Protein AF-A0A183DA22-F1 (afdb_monomer_lite)

Organism: NCBI:txid637853

Structure (mmCIF, N/CA/C/O backbone):
data_AF-A0A183DA22-F1
#
_entry.id   AF-A0A183DA22-F1
#
loop_
_atom_site.group_PDB
_atom_site.id
_atom_site.type_symbol
_atom_site.label_atom_id
_atom_site.label_alt_id
_atom_site.label_comp_id
_atom_site.label_asym_id
_atom_site.label_entity_id
_atom_site.label_seq_id
_atom_site.pdbx_PDB_ins_code
_atom_site.Cartn_x
_atom_site.Cartn_y
_atom_site.Cartn_z
_atom_site.occupancy
_atom_site.B_iso_or_equiv
_atom_site.auth_seq_id
_atom_site.auth_comp_id
_atom_site.auth_asym_id
_atom_site.auth_atom_id
_atom_site.pdbx_PDB_model_num
ATOM 1 N N . LEU A 1 1 ? -28.471 -18.694 29.459 1.00 81.25 1 LEU A N 1
ATOM 2 C CA . LEU A 1 1 ? -27.933 -18.776 28.079 1.00 81.25 1 LEU A CA 1
ATOM 3 C C . LEU A 1 1 ? -27.582 -17.398 27.501 1.00 81.25 1 LEU A C 1
ATOM 5 O O . LEU A 1 1 ? -26.410 -17.166 27.248 1.00 81.25 1 LEU A O 1
ATOM 9 N N . ARG A 1 2 ? -28.539 -16.458 27.383 1.00 87.38 2 ARG A N 1
ATOM 10 C CA . ARG A 1 2 ? -28.320 -15.097 26.831 1.00 87.38 2 ARG A CA 1
ATOM 11 C C . ARG A 1 2 ? -27.140 -14.334 27.463 1.00 87.38 2 ARG A C 1
ATOM 13 O O . ARG A 1 2 ? -26.318 -13.795 26.738 1.00 87.38 2 ARG A O 1
ATOM 20 N N . ARG A 1 3 ? -27.017 -14.348 28.797 1.00 89.62 3 ARG A N 1
ATOM 21 C CA . ARG A 1 3 ? -25.898 -13.709 29.518 1.00 89.62 3 ARG A CA 1
ATOM 22 C C . ARG A 1 3 ? -24.531 -14.314 29.168 1.00 89.62 3 ARG A C 1
ATOM 24 O O . ARG A 1 3 ? -23.605 -13.567 28.901 1.00 89.62 3 ARG A O 1
ATOM 31 N N . LYS A 1 4 ? -24.432 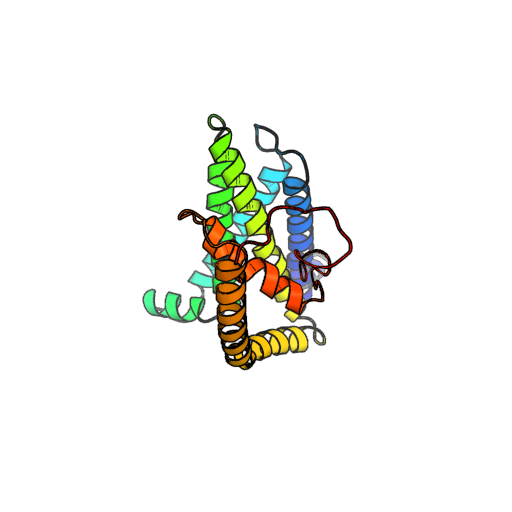-15.647 29.082 1.00 89.94 4 LYS A N 1
ATOM 32 C CA . LYS A 1 4 ? -23.185 -16.336 28.704 1.00 89.94 4 LYS A CA 1
ATOM 33 C C . LYS A 1 4 ? -22.763 -16.020 27.264 1.00 89.94 4 LYS A C 1
ATOM 35 O O . LYS A 1 4 ? -21.581 -15.866 27.002 1.00 89.94 4 LYS A O 1
ATOM 40 N N . LEU A 1 5 ? -23.725 -15.894 26.343 1.00 89.38 5 LEU A N 1
ATOM 41 C CA . LEU A 1 5 ? -23.449 -15.465 24.966 1.00 89.38 5 LEU A CA 1
ATOM 42 C C . LEU A 1 5 ? -22.968 -14.009 24.915 1.00 89.38 5 LEU A C 1
ATOM 44 O O . LEU A 1 5 ? -22.003 -13.717 24.221 1.00 89.38 5 LEU A O 1
ATOM 48 N N . TYR A 1 6 ? -23.595 -13.110 25.677 1.00 91.19 6 TYR A N 1
ATOM 49 C CA . TYR A 1 6 ? -23.147 -11.718 25.776 1.00 91.19 6 TYR A CA 1
ATOM 50 C C . TYR A 1 6 ? -21.720 -11.615 26.336 1.00 91.19 6 TYR A C 1
ATOM 52 O O . TYR A 1 6 ? -20.864 -10.991 25.718 1.00 91.19 6 TYR A O 1
ATOM 60 N N . GLU A 1 7 ? -21.441 -12.293 27.453 1.00 90.25 7 GLU A N 1
ATOM 61 C CA . GLU A 1 7 ? -20.101 -12.351 28.056 1.00 90.25 7 GLU A CA 1
ATOM 62 C C . GLU A 1 7 ? -19.060 -12.926 27.077 1.00 90.25 7 GLU A C 1
ATOM 64 O O . GLU A 1 7 ? -17.931 -12.442 27.027 1.00 90.25 7 GLU A O 1
ATOM 69 N N . PHE A 1 8 ? -19.445 -13.896 26.240 1.00 91.38 8 PHE A N 1
ATOM 70 C CA . PHE A 1 8 ? -18.574 -14.452 25.203 1.00 91.38 8 PHE A CA 1
ATOM 71 C C . PHE A 1 8 ? -18.258 -13.453 24.079 1.00 91.38 8 PHE A C 1
ATOM 73 O O . PHE A 1 8 ? -17.096 -13.328 23.703 1.00 91.38 8 PHE A O 1
ATOM 80 N N . TYR A 1 9 ? -19.244 -12.722 23.544 1.00 89.50 9 TYR A N 1
ATOM 81 C CA . TYR A 1 9 ? -19.020 -11.766 22.443 1.00 89.50 9 TYR A CA 1
ATOM 82 C C . TYR A 1 9 ? -18.342 -10.461 22.873 1.00 89.50 9 TYR A C 1
ATOM 84 O O . TYR A 1 9 ? -17.751 -9.787 22.036 1.00 89.50 9 TYR A O 1
ATOM 92 N N . VAL A 1 10 ? -18.405 -10.104 24.157 1.00 92.12 10 VAL A N 1
ATOM 93 C CA . VAL A 1 10 ? -17.710 -8.927 24.711 1.00 92.12 10 VAL A CA 1
ATOM 94 C C . VAL A 1 10 ? -16.243 -9.235 25.045 1.00 92.12 10 VAL A C 1
ATOM 96 O O . VAL A 1 10 ? -15.445 -8.317 25.234 1.00 92.12 10 VAL A O 1
ATOM 99 N N . ALA A 1 11 ? -15.850 -10.512 25.093 1.00 94.31 11 ALA A N 1
ATOM 100 C CA . ALA A 1 11 ? -14.488 -10.893 25.440 1.00 94.31 11 ALA A CA 1
ATOM 101 C C . ALA A 1 11 ? -13.445 -10.336 24.433 1.00 94.31 11 ALA A C 1
ATOM 103 O O . ALA A 1 11 ? -13.656 -10.378 23.216 1.00 94.31 11 ALA A O 1
ATOM 104 N N . PRO A 1 12 ? -12.267 -9.873 24.896 1.00 92.56 12 PRO A N 1
ATOM 105 C CA . PRO A 1 12 ? -11.229 -9.317 24.017 1.00 92.56 12 PRO A CA 1
ATOM 106 C C . PRO A 1 12 ? -10.720 -10.295 22.947 1.00 92.56 12 PRO A C 1
ATOM 108 O O . PRO A 1 12 ? -10.374 -9.899 21.839 1.00 92.56 12 PRO A O 1
ATOM 111 N N . ILE A 1 13 ? -10.690 -11.592 23.263 1.00 93.19 13 ILE A N 1
ATOM 112 C CA . ILE A 1 13 ? -10.190 -12.629 22.350 1.00 93.19 13 ILE A CA 1
ATOM 113 C C . ILE A 1 13 ? -11.176 -12.863 21.202 1.00 93.19 13 ILE A C 1
ATOM 115 O O . ILE A 1 13 ? -10.777 -12.934 20.043 1.00 93.19 13 ILE A O 1
ATOM 119 N N . THR A 1 14 ? -12.469 -12.982 21.503 1.00 93.56 14 THR A N 1
ATOM 120 C CA . THR A 1 14 ? -13.501 -13.242 20.490 1.00 93.56 14 THR A CA 1
ATOM 121 C C . THR A 1 14 ? -13.694 -12.036 19.582 1.00 93.56 14 THR A C 1
ATOM 123 O O . THR A 1 14 ? -13.778 -12.198 18.366 1.00 93.56 14 THR A O 1
ATOM 126 N N . THR A 1 15 ? -13.679 -10.829 20.152 1.00 93.31 15 THR A N 1
ATOM 127 C CA . THR A 1 15 ? -13.699 -9.585 19.376 1.00 93.31 15 THR A CA 1
ATOM 128 C C . THR A 1 15 ? -12.479 -9.494 18.465 1.00 93.31 15 THR A C 1
ATOM 130 O O . THR A 1 15 ? -12.656 -9.262 17.272 1.00 93.31 15 THR A O 1
ATOM 133 N N . PHE A 1 16 ? -11.266 -9.762 18.965 1.00 94.75 16 PHE A N 1
ATOM 134 C CA . PHE A 1 16 ? -10.053 -9.792 18.141 1.00 94.75 16 PHE A CA 1
ATOM 135 C C . PHE A 1 16 ? -10.200 -10.725 16.931 1.00 94.75 16 PHE A C 1
ATOM 137 O O . PHE A 1 16 ? -10.044 -10.279 15.796 1.00 94.75 16 PHE A O 1
ATOM 144 N N . TRP A 1 17 ? -10.579 -11.988 17.150 1.00 94.50 17 TRP A N 1
ATOM 145 C CA . TRP A 1 17 ? -10.756 -12.946 16.056 1.00 94.50 17 TRP A CA 1
ATOM 146 C C . TRP A 1 17 ? -11.857 -12.537 15.076 1.00 94.50 17 TRP A C 1
ATOM 148 O O . TRP A 1 17 ? -11.681 -12.710 13.873 1.00 94.50 17 TRP A O 1
ATOM 158 N N . ALA A 1 18 ? -12.960 -11.954 15.552 1.00 94.38 18 ALA A N 1
ATOM 159 C CA . ALA A 1 18 ? -14.005 -11.433 14.676 1.00 94.38 18 ALA A CA 1
ATOM 160 C C . ALA A 1 18 ? -13.476 -10.309 13.766 1.00 94.38 18 ALA A C 1
ATOM 162 O O . ALA A 1 18 ? -13.706 -10.344 12.556 1.00 94.38 18 ALA A O 1
ATOM 163 N N . TRP A 1 19 ? -12.713 -9.358 14.319 1.00 94.69 19 TRP A N 1
ATOM 164 C CA . TRP A 1 19 ? -12.067 -8.293 13.546 1.00 94.69 19 TRP A CA 1
ATOM 165 C C . TRP A 1 19 ? -11.060 -8.847 12.534 1.00 94.69 19 TRP A C 1
ATOM 167 O O . TRP A 1 19 ? -11.068 -8.423 11.380 1.00 94.69 19 TRP A O 1
ATOM 177 N N . THR A 1 20 ? -10.229 -9.814 12.931 1.00 95.69 20 THR A N 1
ATOM 178 C CA . THR A 1 20 ? -9.231 -10.433 12.047 1.00 95.69 20 THR A CA 1
ATOM 179 C C . THR A 1 20 ? -9.876 -11.230 10.917 1.00 95.69 20 THR A C 1
ATOM 181 O O . THR A 1 20 ? -9.487 -11.066 9.766 1.00 95.69 20 THR A O 1
ATOM 184 N N . ILE A 1 21 ? -10.883 -12.060 11.205 1.00 96.44 21 ILE A N 1
ATOM 185 C CA . ILE A 1 21 ? -11.589 -12.839 10.176 1.00 96.44 21 ILE A CA 1
ATOM 186 C C . ILE A 1 21 ? -12.276 -11.899 9.184 1.00 96.44 21 ILE A C 1
ATOM 188 O O . ILE A 1 21 ? -12.139 -12.080 7.975 1.00 96.44 21 ILE A O 1
ATOM 192 N N . LEU A 1 22 ? -12.962 -10.863 9.677 1.00 96.50 22 LEU A N 1
ATOM 193 C CA . LEU A 1 22 ? -13.613 -9.878 8.817 1.00 96.50 22 LEU A CA 1
ATOM 194 C C . LEU A 1 22 ? -12.595 -9.118 7.952 1.00 96.50 22 LEU A C 1
ATOM 196 O O . LEU A 1 22 ? -12.852 -8.872 6.776 1.00 96.50 22 LEU A O 1
ATOM 200 N N . PHE A 1 23 ? -11.422 -8.803 8.504 1.00 97.38 23 PHE A N 1
ATOM 201 C CA . PHE A 1 23 ? -10.323 -8.190 7.762 1.00 97.38 23 PHE A CA 1
ATOM 202 C C . PHE A 1 23 ? -9.761 -9.116 6.670 1.00 97.38 23 PHE A C 1
ATOM 204 O O . PHE A 1 23 ? -9.541 -8.674 5.545 1.00 97.38 23 PHE A O 1
ATOM 211 N N . CYS A 1 24 ? -9.593 -10.412 6.948 1.00 97.44 24 CYS A N 1
ATOM 212 C CA . CYS A 1 24 ? -9.181 -11.395 5.942 1.00 97.44 24 CYS A CA 1
ATOM 213 C C . CYS A 1 24 ? -10.215 -11.538 4.813 1.00 97.44 24 CYS A C 1
ATOM 215 O O . CYS A 1 24 ? -9.835 -11.615 3.645 1.00 97.44 24 CYS A O 1
ATOM 217 N N . ILE A 1 25 ? -11.514 -11.527 5.138 1.00 97.50 25 ILE A N 1
ATOM 218 C CA . ILE A 1 25 ? -12.595 -11.522 4.137 1.00 97.50 25 ILE A CA 1
ATOM 219 C C . ILE A 1 25 ? -12.510 -10.257 3.279 1.00 97.50 25 ILE A C 1
ATOM 221 O O . ILE A 1 25 ? -12.549 -10.350 2.054 1.00 97.50 25 ILE A O 1
ATOM 225 N N . PHE A 1 26 ? -12.332 -9.089 3.901 1.00 97.69 26 PHE A N 1
ATOM 226 C CA . PHE A 1 26 ? -12.119 -7.828 3.191 1.00 97.69 26 PHE A CA 1
ATOM 227 C C . PHE A 1 26 ? -10.929 -7.905 2.224 1.00 97.69 26 PHE A C 1
ATOM 229 O O . PHE A 1 26 ? -11.090 -7.552 1.058 1.00 97.69 26 PHE A O 1
ATOM 236 N N . LEU A 1 27 ? -9.769 -8.408 2.663 1.00 97.62 27 LEU A N 1
ATOM 237 C CA . LEU A 1 27 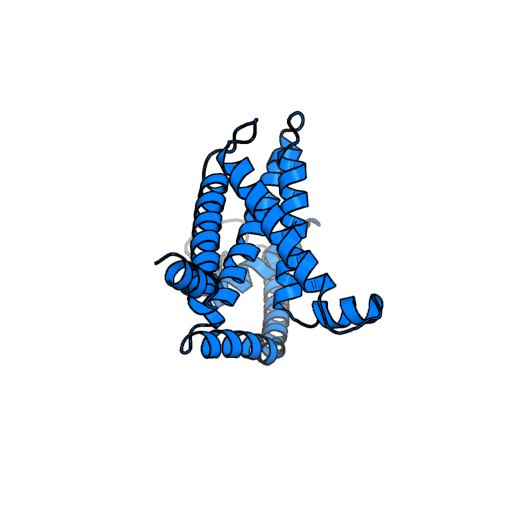? -8.591 -8.568 1.804 1.00 97.62 27 LEU A CA 1
ATOM 238 C C . LEU A 1 27 ? -8.869 -9.501 0.621 1.00 97.62 27 LEU A C 1
ATOM 240 O O . LEU A 1 27 ? -8.493 -9.182 -0.505 1.00 97.62 27 LEU A O 1
ATOM 244 N N . GLY A 1 28 ? -9.554 -10.623 0.859 1.00 97.44 28 GLY A N 1
ATOM 245 C CA . GLY A 1 28 ? -9.949 -11.560 -0.192 1.00 97.44 28 GLY A CA 1
ATOM 246 C C . GLY A 1 28 ? -10.891 -10.925 -1.218 1.00 97.44 28 GLY A C 1
ATOM 247 O O . GLY A 1 28 ? -10.648 -11.015 -2.422 1.00 97.44 28 GLY A O 1
ATOM 248 N N . CYS A 1 29 ? -11.928 -10.219 -0.757 1.00 96.81 29 CYS A N 1
ATOM 249 C CA . CYS A 1 29 ? -12.837 -9.473 -1.626 1.00 96.81 29 CYS A CA 1
ATOM 250 C C . CYS A 1 29 ? -12.100 -8.376 -2.403 1.00 96.81 29 CYS A C 1
ATOM 252 O O . CYS A 1 29 ? -12.305 -8.236 -3.607 1.00 96.81 29 CYS A O 1
ATOM 254 N N . PHE A 1 30 ? -11.214 -7.626 -1.746 1.00 96.81 30 PHE A N 1
ATOM 255 C CA . PHE A 1 30 ? -10.467 -6.551 -2.389 1.00 96.81 30 PHE A CA 1
ATOM 256 C C . PHE A 1 30 ? -9.508 -7.092 -3.458 1.00 96.81 30 PHE A C 1
ATOM 258 O O . PHE A 1 30 ? -9.515 -6.608 -4.592 1.00 96.81 30 PHE A O 1
ATOM 265 N N . ALA A 1 31 ? -8.774 -8.165 -3.158 1.00 97.00 31 ALA A N 1
ATOM 266 C CA . ALA A 1 31 ? -7.924 -8.853 -4.126 1.00 97.00 31 ALA A CA 1
ATOM 267 C C . ALA A 1 31 ? -8.729 -9.351 -5.337 1.00 97.00 31 ALA A C 1
ATOM 269 O O . ALA A 1 31 ? -8.337 -9.104 -6.478 1.00 97.00 31 ALA A O 1
ATOM 270 N N . TYR A 1 32 ? -9.891 -9.969 -5.107 1.00 96.06 32 TYR A N 1
ATOM 271 C CA . TYR A 1 32 ? -10.792 -10.405 -6.175 1.00 96.06 32 TYR A CA 1
ATOM 272 C C . TYR A 1 32 ? -11.221 -9.237 -7.079 1.00 96.06 32 TYR A C 1
ATOM 274 O O . TYR A 1 32 ? -11.139 -9.345 -8.304 1.00 96.06 32 TYR A O 1
ATOM 282 N N . THR A 1 33 ? -11.618 -8.098 -6.495 1.00 94.31 33 THR A N 1
ATOM 283 C CA . THR A 1 33 ? -12.034 -6.914 -7.272 1.00 94.31 33 THR A CA 1
ATOM 284 C C . THR A 1 33 ? -10.909 -6.312 -8.116 1.00 94.31 33 THR A C 1
ATOM 286 O O . THR A 1 33 ? -11.177 -5.775 -9.188 1.00 94.31 33 THR A O 1
ATOM 289 N N . LEU A 1 34 ? -9.652 -6.417 -7.671 1.00 94.25 34 LEU A N 1
ATOM 290 C CA . LEU A 1 34 ? -8.493 -5.904 -8.406 1.00 94.25 34 LEU A CA 1
ATOM 291 C C . LEU A 1 34 ? -8.034 -6.847 -9.523 1.00 94.25 34 LEU A C 1
ATOM 293 O O . LEU A 1 34 ? -7.625 -6.380 -10.594 1.00 94.25 34 LEU A O 1
ATOM 297 N N . LEU A 1 35 ? -8.094 -8.158 -9.272 1.00 93.88 35 LEU A N 1
ATOM 298 C CA . LEU A 1 35 ? -7.596 -9.183 -10.187 1.00 93.88 35 LEU A CA 1
ATOM 299 C C . LEU A 1 35 ? -8.518 -9.370 -11.398 1.00 93.88 35 LEU A C 1
ATOM 301 O O . LEU A 1 35 ? -8.052 -9.606 -12.512 1.00 93.88 35 LEU A O 1
ATOM 305 N N . ILE A 1 36 ? -9.826 -9.222 -11.197 1.00 92.88 36 ILE A N 1
ATOM 306 C CA . ILE A 1 36 ? -10.818 -9.368 -12.262 1.00 92.88 36 ILE A CA 1
ATOM 307 C C . ILE A 1 36 ? -10.946 -8.080 -13.073 1.00 92.88 36 ILE A C 1
ATOM 309 O O . ILE A 1 36 ? -10.635 -6.976 -12.624 1.00 92.88 36 ILE A O 1
ATOM 313 N N . ARG A 1 37 ? -11.401 -8.229 -14.321 1.00 87.25 37 ARG A N 1
ATOM 314 C CA . ARG A 1 37 ? -11.694 -7.106 -15.210 1.00 87.25 37 ARG A CA 1
ATOM 315 C C . ARG A 1 37 ? -12.682 -6.149 -14.540 1.00 87.25 37 ARG A C 1
ATOM 317 O O . ARG A 1 37 ? -13.844 -6.494 -14.354 1.00 87.25 37 ARG A O 1
ATOM 324 N N . THR A 1 38 ? -12.229 -4.932 -14.255 1.00 84.12 38 THR A N 1
ATOM 325 C CA . THR A 1 38 ? -13.051 -3.857 -13.686 1.00 84.12 38 THR A CA 1
ATOM 326 C C . THR A 1 38 ? -14.150 -3.436 -14.667 1.00 84.12 38 THR A C 1
ATOM 328 O O . THR A 1 38 ? -13.826 -2.910 -15.740 1.00 84.12 38 THR A O 1
ATOM 331 N N . PRO A 1 39 ? -15.437 -3.646 -14.337 1.00 86.00 39 PRO A N 1
ATOM 332 C CA . PRO A 1 39 ? -16.547 -3.196 -15.167 1.00 86.00 39 PRO A CA 1
ATOM 333 C C . PRO A 1 39 ? -16.740 -1.678 -15.065 1.00 86.00 39 PRO A C 1
ATOM 335 O O . PRO A 1 39 ? -16.280 -1.034 -14.124 1.00 86.00 39 PRO A O 1
ATOM 338 N N . VAL A 1 40 ? -17.460 -1.090 -16.025 1.00 85.81 40 VAL A N 1
ATOM 339 C CA . VAL A 1 40 ? -17.719 0.362 -16.052 1.00 85.81 40 VAL A CA 1
ATOM 340 C C . VAL A 1 40 ? -18.444 0.808 -14.777 1.00 85.81 40 VAL A C 1
ATOM 342 O O . VAL A 1 40 ? -18.023 1.759 -14.122 1.00 85.81 40 VAL A O 1
ATOM 345 N N . ARG A 1 41 ? -19.491 0.080 -14.382 1.00 86.62 41 ARG A N 1
ATOM 346 C CA . ARG A 1 41 ? -20.241 0.347 -13.149 1.00 86.62 41 ARG A CA 1
ATOM 347 C C . ARG A 1 41 ? -19.667 -0.449 -11.974 1.00 86.62 41 ARG A C 1
ATOM 349 O O . ARG A 1 41 ? -19.275 -1.594 -12.196 1.00 86.62 41 ARG A O 1
ATOM 356 N N . PRO A 1 42 ? -19.637 0.111 -10.753 1.00 89.56 42 PRO A N 1
ATOM 357 C CA . PRO A 1 42 ? -19.149 -0.610 -9.586 1.00 89.56 42 PRO A CA 1
ATOM 358 C C . PRO A 1 42 ? -19.977 -1.860 -9.301 1.00 89.56 42 PRO A C 1
ATOM 360 O O . PRO A 1 42 ? -21.209 -1.837 -9.373 1.00 89.56 42 PRO A O 1
ATOM 363 N N . THR A 1 43 ? -19.299 -2.957 -8.981 1.00 92.69 43 THR A N 1
ATOM 364 C CA . THR A 1 43 ? -19.968 -4.205 -8.598 1.00 92.69 43 THR A CA 1
ATOM 365 C C . THR A 1 43 ? -20.455 -4.139 -7.153 1.00 92.69 43 THR A C 1
ATOM 367 O O . THR A 1 43 ? -19.975 -3.339 -6.351 1.00 92.69 43 THR A O 1
ATOM 370 N N . TRP A 1 44 ? -21.387 -5.015 -6.782 1.00 92.56 44 TRP A N 1
ATOM 371 C CA . TRP A 1 44 ? -21.835 -5.137 -5.390 1.00 92.56 44 TRP A CA 1
ATOM 372 C C . TRP A 1 44 ? -20.678 -5.477 -4.428 1.00 92.56 44 TRP A C 1
ATOM 374 O O . TRP A 1 44 ? -20.676 -5.015 -3.291 1.00 92.56 44 TRP A O 1
ATOM 384 N N . LEU A 1 45 ? -19.663 -6.216 -4.897 1.00 94.56 45 LEU A N 1
ATOM 385 C CA . LEU A 1 45 ? -18.443 -6.500 -4.134 1.00 94.56 45 LEU A CA 1
ATOM 386 C C . LEU A 1 45 ? -17.600 -5.242 -3.906 1.00 94.56 45 LEU A C 1
ATOM 388 O O . LEU A 1 45 ? -17.128 -5.031 -2.794 1.00 94.56 45 LEU A O 1
ATOM 392 N N . GLU A 1 46 ? -17.442 -4.384 -4.917 1.00 94.56 46 GLU A N 1
ATOM 393 C CA . GLU A 1 46 ? -16.751 -3.095 -4.754 1.00 94.56 46 GLU A CA 1
ATOM 394 C C . GLU A 1 46 ? -17.464 -2.210 -3.718 1.00 94.56 46 GLU A C 1
ATOM 396 O O . GLU A 1 46 ? -16.809 -1.597 -2.876 1.00 94.56 46 GLU A O 1
ATOM 401 N N . TRP A 1 47 ? -18.802 -2.206 -3.711 1.00 95.44 47 TRP A N 1
ATOM 402 C CA . TRP A 1 47 ? -19.588 -1.513 -2.685 1.00 95.44 47 TRP A CA 1
ATOM 403 C C . TRP A 1 47 ? -19.414 -2.111 -1.288 1.00 95.44 47 TRP A C 1
ATOM 405 O O . TRP A 1 47 ? -19.322 -1.363 -0.317 1.00 95.44 47 TRP A O 1
ATOM 415 N N . PHE A 1 48 ? -19.327 -3.438 -1.171 1.00 96.19 48 PHE A N 1
ATOM 416 C CA . PHE A 1 48 ? -19.038 -4.102 0.100 1.00 96.19 48 PHE A CA 1
ATOM 417 C C . PHE A 1 48 ? -17.652 -3.717 0.642 1.00 96.19 48 PHE A C 1
ATOM 419 O O . PHE A 1 48 ? -17.530 -3.340 1.807 1.00 96.19 48 PHE A O 1
ATOM 426 N N . VAL A 1 49 ? -16.618 -3.742 -0.207 1.00 97.25 49 VAL A N 1
ATOM 427 C CA . VAL A 1 49 ? -15.254 -3.315 0.154 1.00 97.25 49 VAL A CA 1
ATOM 428 C C . VAL A 1 49 ? -15.246 -1.836 0.554 1.00 97.25 49 VAL A C 1
ATOM 430 O O . VAL A 1 49 ? -14.673 -1.482 1.581 1.00 97.25 49 VAL A O 1
ATOM 433 N N . PHE A 1 50 ? -15.940 -0.974 -0.194 1.00 97.19 50 PHE A N 1
ATOM 434 C CA . PHE A 1 50 ? -16.091 0.439 0.152 1.00 97.19 50 PHE A CA 1
ATOM 435 C C . PHE A 1 50 ? -16.753 0.634 1.523 1.00 97.19 50 PHE A C 1
ATOM 437 O O . PHE A 1 50 ? -16.217 1.359 2.359 1.00 97.19 50 PHE A O 1
ATOM 444 N N . ALA A 1 51 ? -17.869 -0.050 1.790 1.00 97.62 51 ALA A N 1
ATOM 445 C CA . ALA A 1 51 ? -18.554 0.015 3.079 1.00 97.62 51 ALA A CA 1
ATOM 446 C C . ALA A 1 51 ? -17.653 -0.455 4.232 1.00 97.62 51 ALA A C 1
ATOM 448 O O . ALA A 1 51 ? -17.643 0.169 5.295 1.00 97.62 51 ALA A O 1
ATOM 449 N N . TYR A 1 52 ? -16.852 -1.503 4.013 1.00 97.88 52 TYR A N 1
ATOM 450 C CA . TYR A 1 52 ? -15.865 -1.958 4.989 1.00 97.88 52 TYR A CA 1
ATOM 451 C C . TYR A 1 52 ? -14.816 -0.881 5.287 1.00 97.88 52 TYR A C 1
ATOM 453 O O . TYR A 1 52 ? -14.569 -0.583 6.455 1.00 97.88 52 TYR A O 1
ATOM 461 N N . VAL A 1 53 ? -14.232 -0.254 4.258 1.00 98.06 53 VAL A N 1
ATOM 462 C CA . VAL A 1 53 ? -13.232 0.810 4.454 1.00 98.06 53 VAL A CA 1
ATOM 463 C C . VAL A 1 53 ? -13.839 2.022 5.157 1.00 98.06 53 VAL A C 1
ATOM 465 O O . VAL A 1 53 ? -13.193 2.590 6.032 1.00 98.06 53 VAL A O 1
ATOM 468 N N . VAL A 1 54 ? -15.087 2.389 4.852 1.00 98.06 54 VAL A N 1
ATOM 469 C CA . VAL A 1 54 ? -15.803 3.457 5.568 1.00 98.06 54 VAL A CA 1
ATOM 470 C C . VAL A 1 54 ? -15.984 3.105 7.045 1.00 98.06 54 VAL A C 1
ATOM 472 O O . VAL A 1 54 ? -15.638 3.911 7.907 1.00 98.06 54 VAL A O 1
ATOM 475 N N . ALA A 1 55 ? -16.467 1.901 7.362 1.00 97.62 55 ALA A N 1
ATOM 476 C CA . ALA A 1 55 ? -16.624 1.458 8.747 1.00 97.62 55 ALA A CA 1
ATOM 477 C C . ALA A 1 55 ? -15.279 1.435 9.494 1.00 97.62 55 ALA A C 1
ATOM 479 O O . ALA A 1 55 ? -15.176 1.907 10.627 1.00 97.62 55 ALA A O 1
ATOM 480 N N . PHE A 1 56 ? -14.225 0.953 8.833 1.00 97.25 56 PHE A N 1
ATOM 481 C CA . PHE A 1 56 ? -12.873 0.937 9.376 1.00 97.25 56 PHE A CA 1
ATOM 482 C C . PHE A 1 56 ? -12.323 2.357 9.592 1.00 97.25 56 PHE A C 1
ATOM 484 O O . PHE A 1 56 ? -11.689 2.625 10.612 1.00 97.25 56 PHE A O 1
ATOM 491 N N . ALA A 1 57 ? -12.599 3.289 8.676 1.00 97.75 57 ALA A N 1
ATOM 492 C CA . ALA A 1 57 ? -12.210 4.691 8.792 1.00 97.75 57 ALA A CA 1
ATOM 493 C C . ALA A 1 57 ? -12.914 5.389 9.960 1.00 97.75 57 ALA A C 1
ATOM 495 O O . ALA A 1 57 ? -12.272 6.140 10.691 1.00 97.75 57 ALA A O 1
ATOM 496 N N . LEU A 1 58 ? -14.201 5.107 10.181 1.00 97.44 58 LEU A N 1
ATOM 497 C CA . LEU A 1 58 ? -14.940 5.615 11.337 1.00 97.44 58 LEU A CA 1
ATOM 498 C C . LEU A 1 58 ? -14.374 5.072 12.653 1.00 97.44 58 LEU A C 1
ATOM 500 O O . LEU A 1 58 ? -14.201 5.836 13.599 1.00 97.44 58 LEU A O 1
ATOM 504 N N . GLU A 1 59 ? -14.018 3.788 12.713 1.00 96.06 59 GLU A N 1
ATOM 505 C CA . GLU A 1 59 ? -13.363 3.210 13.892 1.00 96.06 59 GLU A CA 1
ATOM 506 C C . GLU A 1 59 ? -11.968 3.814 14.122 1.00 96.06 59 GLU A C 1
ATOM 508 O O . GLU A 1 59 ? -11.583 4.092 15.258 1.00 96.06 59 GLU A O 1
ATOM 513 N N . HIS A 1 60 ? -11.213 4.080 13.054 1.00 95.69 60 HIS A N 1
ATOM 514 C CA . HIS A 1 60 ? -9.917 4.759 13.137 1.00 95.69 60 HIS A CA 1
ATOM 515 C C . HIS A 1 60 ? -10.056 6.211 13.608 1.00 95.69 60 HIS A C 1
ATOM 517 O O . HIS A 1 60 ? -9.292 6.664 14.458 1.00 95.69 60 HIS A O 1
ATOM 523 N N . LEU A 1 61 ? -11.082 6.922 13.133 1.00 94.69 61 LEU A N 1
ATOM 524 C CA . LEU A 1 61 ? -11.421 8.265 13.594 1.00 94.69 61 LEU A CA 1
ATOM 525 C C . LEU A 1 61 ? -11.872 8.253 15.061 1.00 94.69 61 LEU A C 1
ATOM 527 O O . LEU A 1 61 ? -11.438 9.101 15.835 1.00 94.69 61 LEU A O 1
ATOM 531 N N . ARG A 1 62 ? -12.661 7.259 15.488 1.00 94.56 62 ARG A N 1
ATOM 532 C CA . ARG A 1 62 ? -13.025 7.064 16.900 1.00 94.56 62 ARG A CA 1
ATOM 533 C C . ARG A 1 62 ? -11.782 6.868 17.770 1.00 94.56 62 ARG A C 1
ATOM 535 O O . ARG A 1 62 ? -11.672 7.507 18.814 1.00 94.56 62 ARG A O 1
ATOM 542 N N . LYS A 1 63 ? -10.828 6.037 17.332 1.00 92.88 63 LYS A N 1
ATOM 543 C CA . LYS A 1 63 ? -9.538 5.835 18.019 1.00 92.88 63 LYS A CA 1
ATOM 544 C C . LYS A 1 63 ? -8.737 7.132 18.118 1.00 92.88 63 LYS A C 1
ATOM 546 O O . LYS A 1 63 ? -8.221 7.437 19.188 1.00 92.88 63 LYS A O 1
ATOM 551 N N . PHE A 1 64 ? -8.682 7.913 17.040 1.00 91.00 64 PHE A N 1
ATOM 552 C CA . PHE A 1 64 ? -8.051 9.232 17.044 1.00 91.00 64 PHE A CA 1
ATOM 553 C C . PHE A 1 64 ? -8.738 10.197 18.021 1.00 91.00 64 PHE A C 1
ATOM 555 O O . PHE A 1 64 ? -8.067 10.896 18.769 1.00 91.00 64 PHE A O 1
ATOM 562 N N . MET A 1 65 ? -10.070 10.209 18.083 1.00 88.69 65 MET A N 1
ATOM 563 C CA . MET A 1 65 ? -10.825 11.074 18.994 1.00 88.69 65 MET A CA 1
ATOM 564 C C . MET A 1 65 ? -10.728 10.648 20.465 1.00 88.69 65 MET A C 1
ATOM 566 O O . MET A 1 65 ? -10.888 11.496 21.338 1.00 88.69 65 MET A O 1
ATOM 570 N N . MET A 1 66 ? -10.429 9.384 20.760 1.00 89.19 66 MET A N 1
ATOM 571 C CA . MET A 1 66 ? -10.310 8.875 22.133 1.00 89.19 66 MET A CA 1
ATOM 572 C C . MET A 1 66 ? -8.873 8.924 22.688 1.00 89.19 66 MET A C 1
ATOM 574 O O . MET A 1 66 ? -8.651 8.534 23.829 1.00 89.19 66 MET A O 1
ATOM 578 N N . SER A 1 67 ? -7.874 9.368 21.915 1.00 86.81 67 SER A N 1
ATOM 579 C CA . SER A 1 67 ? -6.491 9.397 22.413 1.00 86.81 67 SER A CA 1
ATOM 580 C C . SER A 1 67 ? -6.277 10.451 23.510 1.00 86.81 67 SER A C 1
ATOM 582 O O . SER A 1 67 ? -6.938 11.486 23.512 1.00 86.81 67 SER A O 1
ATOM 584 N N . GLU A 1 68 ? -5.310 10.195 24.392 1.00 80.44 68 GLU A N 1
ATOM 585 C CA . GLU A 1 68 ? -5.105 10.868 25.688 1.00 80.44 68 GLU A CA 1
ATOM 586 C C . GLU A 1 68 ? -4.988 12.410 25.681 1.00 80.44 68 GLU A C 1
ATOM 588 O O . GLU A 1 68 ? -5.512 13.023 26.609 1.00 80.44 68 GLU A O 1
ATOM 593 N N . PRO A 1 69 ? -4.345 13.086 24.702 1.00 82.81 69 PRO A N 1
ATOM 594 C CA . PRO A 1 69 ? -4.179 14.540 24.772 1.00 82.81 69 PRO A CA 1
ATOM 595 C C . PRO A 1 69 ? -5.490 15.310 24.536 1.00 82.81 69 PRO A C 1
ATOM 597 O O . PRO A 1 69 ? -6.183 15.077 23.540 1.00 82.81 69 PRO A O 1
ATOM 600 N N . GLU A 1 70 ? -5.778 16.295 25.395 1.00 77.81 70 GLU A N 1
ATOM 601 C CA . GLU A 1 70 ? -6.951 17.178 25.262 1.00 77.81 70 GLU A CA 1
ATOM 602 C C . GLU A 1 70 ? -6.804 18.186 24.108 1.00 77.81 70 GLU A C 1
ATOM 604 O O . GLU A 1 70 ? -7.768 18.493 23.407 1.00 77.81 70 GLU A O 1
ATOM 609 N N . SER A 1 71 ? -5.582 18.673 23.857 1.00 86.31 71 SER A N 1
ATOM 610 C CA . SER A 1 71 ? -5.298 19.589 22.747 1.00 86.31 71 SER A CA 1
ATOM 611 C C . SER A 1 71 ? -5.185 18.844 21.414 1.00 86.31 71 SER A C 1
ATOM 613 O O . SER A 1 71 ? -4.369 17.932 21.265 1.00 86.31 71 SER A O 1
ATOM 615 N N . ILE A 1 72 ? -5.940 19.289 20.401 1.00 82.94 72 ILE A N 1
ATOM 616 C CA . ILE A 1 72 ? -5.993 18.673 19.061 1.00 82.94 72 ILE A CA 1
ATOM 617 C C . ILE A 1 72 ? -4.599 18.577 18.419 1.00 82.94 72 ILE A C 1
ATOM 619 O O . ILE A 1 72 ? -4.254 17.551 17.836 1.00 82.94 72 ILE A O 1
ATOM 623 N N . ALA A 1 73 ? -3.758 19.606 18.559 1.00 85.31 73 ALA A N 1
ATOM 624 C CA . ALA A 1 73 ? -2.418 19.605 17.966 1.00 85.31 73 ALA A CA 1
ATOM 625 C C . ALA A 1 73 ? -1.500 18.545 18.604 1.00 85.31 73 ALA A C 1
ATOM 627 O O . ALA A 1 73 ? -0.771 17.833 17.909 1.00 85.31 73 ALA A O 1
ATOM 628 N N . GLN A 1 74 ? -1.570 18.398 19.930 1.00 87.62 74 GLN A N 1
ATOM 629 C CA . GLN A 1 74 ? -0.823 17.369 20.656 1.00 87.62 74 GLN A CA 1
ATOM 630 C C . GLN A 1 74 ? -1.358 15.972 20.334 1.00 87.62 74 GLN A C 1
ATOM 632 O O . GLN A 1 74 ? -0.575 15.036 20.180 1.00 87.62 74 GLN A O 1
ATOM 637 N N . LYS A 1 75 ? -2.674 15.854 20.140 1.00 88.38 75 LYS A N 1
ATOM 638 C CA . LYS A 1 75 ? -3.354 14.627 19.733 1.00 88.38 75 LYS A CA 1
ATOM 639 C C . LYS A 1 75 ? -2.867 14.107 18.387 1.00 88.38 75 LYS A C 1
ATOM 641 O O . LYS A 1 75 ? -2.491 12.944 18.281 1.00 88.38 75 LYS A O 1
ATOM 646 N N . VAL A 1 76 ? -2.801 14.985 17.384 1.00 88.00 76 VAL A N 1
ATOM 647 C CA . VAL A 1 76 ? -2.241 14.677 16.057 1.00 88.00 76 VAL A CA 1
ATOM 648 C C . VAL A 1 76 ? -0.792 14.223 16.197 1.00 88.00 76 VAL A C 1
ATOM 650 O O . VAL A 1 76 ? -0.445 13.133 15.744 1.00 88.00 76 VAL A O 1
ATOM 653 N N . LYS A 1 77 ? 0.049 15.003 16.884 1.00 89.00 77 LYS A N 1
ATOM 654 C CA . LYS A 1 77 ? 1.468 14.663 17.051 1.00 89.00 77 LYS A CA 1
ATOM 655 C C . LYS A 1 77 ? 1.670 13.306 17.732 1.00 89.00 77 LYS A C 1
ATOM 657 O O . LYS A 1 77 ? 2.526 12.538 17.306 1.00 89.00 77 LYS A O 1
ATOM 662 N N . TYR A 1 78 ? 0.892 13.013 18.770 1.00 90.56 78 TYR A N 1
ATOM 663 C CA . TYR A 1 78 ? 0.956 11.745 19.490 1.00 90.56 78 TYR A CA 1
ATOM 664 C C . TYR A 1 78 ? 0.474 10.577 18.622 1.00 90.56 78 TYR A C 1
ATOM 666 O O . TYR A 1 78 ? 1.185 9.587 18.457 1.00 90.56 78 TYR A O 1
ATOM 674 N N . PHE A 1 79 ? -0.704 10.708 18.006 1.00 89.69 79 PHE A N 1
ATOM 675 C CA . PHE A 1 79 ? -1.320 9.636 17.229 1.00 89.69 79 PHE A CA 1
ATOM 676 C C . PHE A 1 79 ? -0.478 9.228 16.016 1.00 89.69 79 PHE A C 1
ATOM 678 O O . PHE A 1 79 ? -0.320 8.035 15.750 1.00 89.69 79 PHE A O 1
ATOM 685 N N . PHE A 1 80 ? 0.095 10.209 15.313 1.00 90.25 80 PHE A N 1
ATOM 686 C CA . PHE A 1 80 ? 0.955 9.995 14.148 1.00 90.25 80 PHE A CA 1
ATOM 687 C C . PHE A 1 80 ? 2.423 9.725 14.499 1.00 90.25 80 PHE A C 1
ATOM 689 O O . PHE A 1 80 ? 3.234 9.588 13.595 1.00 90.25 80 PHE A O 1
ATOM 696 N N . ASN A 1 81 ? 2.794 9.601 15.776 1.00 90.62 81 ASN A N 1
ATOM 697 C CA . ASN A 1 81 ? 4.109 9.065 16.145 1.00 90.62 81 ASN A CA 1
ATOM 698 C C . ASN A 1 81 ? 4.154 7.536 15.939 1.00 90.62 81 ASN A C 1
ATOM 700 O O . ASN A 1 81 ? 5.178 6.951 15.593 1.00 90.62 81 ASN A O 1
ATOM 704 N N . ILE A 1 82 ? 3.003 6.876 16.081 1.00 90.62 82 ILE A N 1
ATOM 705 C CA . ILE A 1 82 ? 2.881 5.430 15.915 1.00 90.62 82 ILE A CA 1
ATOM 706 C C . ILE A 1 82 ? 2.845 5.091 14.419 1.00 90.62 82 ILE A C 1
ATOM 708 O O . ILE A 1 82 ? 1.871 5.388 13.725 1.00 90.62 82 ILE A O 1
ATOM 712 N N . MET A 1 83 ? 3.878 4.399 13.928 1.00 89.62 83 MET A N 1
ATOM 713 C CA . MET A 1 83 ? 4.027 4.046 12.506 1.00 89.62 83 MET A CA 1
ATOM 714 C C . MET A 1 83 ? 2.809 3.303 11.931 1.00 89.62 83 MET A C 1
ATOM 716 O O . MET A 1 83 ? 2.367 3.607 10.823 1.00 89.62 83 MET A O 1
ATOM 720 N N . TRP A 1 84 ? 2.202 2.390 12.698 1.00 93.38 84 TRP A N 1
ATOM 721 C CA . TRP A 1 84 ? 0.982 1.685 12.289 1.00 93.38 84 TRP A CA 1
ATOM 722 C C . TRP A 1 84 ? -0.206 2.620 12.049 1.00 93.38 84 TRP A C 1
ATOM 724 O O . TRP A 1 84 ? -0.986 2.389 11.123 1.00 93.38 84 TRP A O 1
ATOM 734 N N . ASN A 1 85 ? -0.342 3.687 12.839 1.00 94.31 85 ASN A N 1
ATOM 735 C CA . ASN A 1 85 ? -1.414 4.666 12.677 1.00 94.31 85 ASN A CA 1
ATOM 736 C C . ASN A 1 85 ? -1.195 5.519 11.431 1.00 94.31 85 ASN A C 1
ATOM 738 O O . ASN A 1 85 ? -2.149 5.726 10.683 1.00 94.31 85 ASN A O 1
ATOM 742 N N . ILE A 1 86 ? 0.048 5.946 11.168 1.00 94.94 86 ILE A N 1
ATOM 743 C CA . ILE A 1 86 ? 0.408 6.650 9.927 1.00 94.94 86 ILE A CA 1
ATOM 744 C C . ILE A 1 86 ? 0.041 5.784 8.722 1.00 94.94 86 ILE A C 1
ATOM 746 O O . ILE A 1 86 ? -0.710 6.225 7.854 1.00 94.94 86 ILE A O 1
ATOM 750 N N . LEU A 1 87 ? 0.525 4.538 8.696 1.00 95.38 87 LEU A N 1
ATOM 751 C CA . LEU A 1 87 ? 0.291 3.607 7.595 1.00 95.38 87 LEU A CA 1
ATOM 752 C C . LEU A 1 87 ? -1.206 3.375 7.361 1.00 95.38 87 LEU A C 1
ATOM 754 O O . LEU A 1 87 ? -1.669 3.371 6.225 1.00 95.38 87 LEU A O 1
ATOM 758 N N . THR A 1 88 ? -1.970 3.233 8.446 1.00 96.56 88 THR A N 1
ATOM 759 C CA . THR A 1 88 ? -3.424 3.052 8.391 1.00 96.56 88 THR A CA 1
ATOM 760 C C . THR A 1 88 ? -4.122 4.288 7.820 1.00 96.56 88 THR A C 1
ATOM 762 O O . THR A 1 88 ? -4.979 4.161 6.949 1.00 96.56 88 THR A O 1
ATOM 765 N N . THR A 1 89 ? -3.738 5.491 8.252 1.00 96.38 89 THR A N 1
ATOM 766 C CA . THR A 1 89 ? -4.295 6.737 7.712 1.00 96.38 89 THR A CA 1
ATOM 767 C C . THR A 1 89 ? -3.972 6.891 6.225 1.00 96.38 89 THR A C 1
ATOM 769 O O . THR A 1 89 ? -4.861 7.223 5.443 1.00 96.38 89 THR A O 1
ATOM 772 N N . VAL A 1 90 ? -2.736 6.590 5.809 1.00 97.19 90 VAL A N 1
ATOM 773 C CA . VAL A 1 90 ? -2.335 6.601 4.392 1.00 97.19 90 VAL A CA 1
ATOM 774 C C . VAL A 1 90 ? -3.161 5.596 3.588 1.00 97.19 90 VAL A C 1
ATOM 776 O O . VAL A 1 90 ? -3.664 5.950 2.521 1.00 97.19 90 VAL A O 1
ATOM 779 N N . ALA A 1 91 ? -3.373 4.381 4.104 1.00 97.75 91 ALA A N 1
ATOM 780 C CA . ALA A 1 91 ? -4.201 3.364 3.457 1.00 97.75 91 ALA A CA 1
ATOM 781 C C . ALA A 1 91 ? -5.648 3.840 3.246 1.00 97.75 91 ALA A C 1
ATOM 783 O O . ALA A 1 91 ? -6.199 3.687 2.160 1.00 97.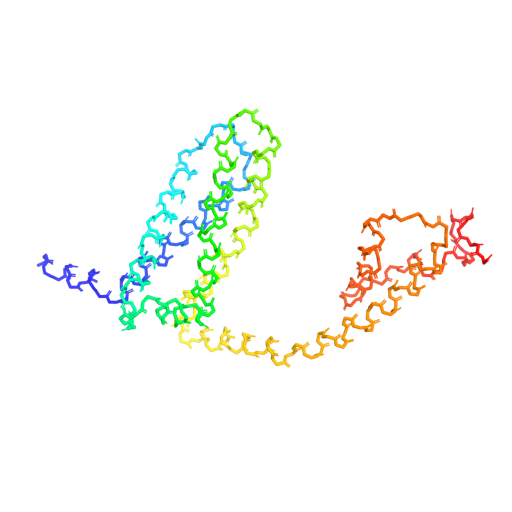75 91 ALA A O 1
ATOM 784 N N . ILE A 1 92 ? -6.257 4.463 4.257 1.00 98.12 92 ILE A N 1
ATOM 785 C CA . ILE A 1 92 ? -7.638 4.956 4.180 1.00 98.12 92 ILE A CA 1
ATOM 786 C C . ILE A 1 92 ? -7.754 6.110 3.174 1.00 98.12 92 ILE A C 1
ATOM 788 O O . ILE A 1 92 ? -8.602 6.076 2.284 1.00 98.12 92 ILE A O 1
ATOM 792 N N . VAL A 1 93 ? -6.889 7.124 3.283 1.00 97.75 93 VAL A N 1
ATOM 793 C CA . VAL A 1 93 ? -6.941 8.318 2.422 1.00 97.75 93 VAL A CA 1
ATOM 794 C C . VAL A 1 93 ? -6.696 7.949 0.960 1.00 97.75 93 VAL A C 1
ATOM 796 O O . VAL A 1 93 ? -7.465 8.345 0.084 1.00 97.75 93 VAL A O 1
ATOM 799 N N . THR A 1 94 ? -5.665 7.147 0.684 1.00 97.75 94 THR A N 1
ATOM 800 C CA . THR A 1 94 ? -5.359 6.723 -0.692 1.00 97.75 94 THR A CA 1
ATOM 801 C C . THR A 1 94 ? -6.439 5.811 -1.273 1.00 97.75 94 THR A C 1
ATOM 803 O O . THR A 1 94 ? -6.702 5.894 -2.472 1.00 97.75 94 THR A O 1
ATOM 806 N N . TYR A 1 95 ? -7.129 5.012 -0.447 1.00 98.12 95 TYR A N 1
ATOM 807 C CA . TYR A 1 95 ? -8.285 4.231 -0.893 1.00 98.12 95 TYR A CA 1
ATOM 808 C C . TYR A 1 95 ? -9.438 5.135 -1.337 1.00 98.12 95 TYR A C 1
ATOM 810 O O . TYR A 1 95 ? -9.975 4.931 -2.422 1.00 98.12 95 TYR A O 1
ATOM 818 N N . PHE A 1 96 ? -9.801 6.156 -0.551 1.00 98.00 96 PHE A N 1
ATOM 819 C CA . PHE A 1 96 ? -10.878 7.079 -0.931 1.00 98.00 96 PHE A CA 1
ATOM 820 C C . PHE A 1 96 ? -10.565 7.840 -2.219 1.00 98.00 96 PHE A C 1
ATOM 822 O O . PHE A 1 96 ? -11.446 7.982 -3.065 1.00 98.00 96 PHE A O 1
ATOM 829 N N . ILE A 1 97 ? -9.313 8.266 -2.404 1.00 97.25 97 ILE A N 1
ATOM 830 C CA . ILE A 1 97 ? -8.868 8.896 -3.654 1.00 97.25 97 ILE A CA 1
ATOM 831 C C . ILE A 1 97 ? -8.995 7.904 -4.819 1.00 97.25 97 ILE A C 1
ATOM 833 O O . ILE A 1 97 ? -9.625 8.215 -5.828 1.00 97.25 97 ILE A O 1
ATOM 837 N N . GLY A 1 98 ? -8.456 6.688 -4.677 1.00 95.94 98 GLY A N 1
ATOM 838 C CA . GLY A 1 98 ? -8.512 5.664 -5.723 1.00 95.94 98 GLY A CA 1
ATOM 839 C C . GLY A 1 98 ? -9.942 5.252 -6.087 1.00 95.94 98 GLY A C 1
ATOM 840 O O . GLY A 1 98 ? -10.271 5.137 -7.267 1.00 95.94 98 GLY A O 1
ATOM 841 N N . PHE A 1 99 ? -10.811 5.091 -5.086 1.00 95.69 99 PHE A N 1
ATOM 842 C CA . PHE A 1 99 ? -12.218 4.754 -5.284 1.00 95.69 99 PHE A CA 1
ATOM 843 C C . PHE A 1 99 ? -13.007 5.923 -5.889 1.00 95.69 99 PHE A C 1
ATOM 845 O O . PHE A 1 99 ? -13.822 5.708 -6.781 1.00 95.69 99 PHE A O 1
ATOM 852 N N . GLY A 1 100 ? -12.721 7.165 -5.486 1.00 94.38 100 GLY A N 1
ATOM 853 C CA . GLY A 1 100 ? -13.313 8.365 -6.082 1.00 94.38 100 GLY A CA 1
ATOM 854 C C . GLY A 1 100 ? -13.028 8.469 -7.582 1.00 94.38 100 GLY A C 1
ATOM 855 O O . GLY A 1 100 ? -13.955 8.621 -8.373 1.00 94.38 100 GLY A O 1
ATOM 856 N N . LEU A 1 101 ? -11.771 8.275 -7.996 1.00 93.50 101 LEU A N 1
ATOM 857 C CA . LEU A 1 101 ? -11.396 8.248 -9.420 1.00 93.50 101 LEU A CA 1
ATOM 858 C C . LEU A 1 101 ? -11.978 7.032 -10.163 1.00 93.50 101 LEU A C 1
ATOM 860 O O . LEU A 1 101 ? -12.241 7.087 -11.361 1.00 93.50 101 LEU A O 1
ATOM 864 N N . ARG A 1 102 ? -12.204 5.917 -9.460 1.00 91.00 102 ARG A N 1
ATOM 865 C CA . ARG A 1 102 ? -12.819 4.698 -10.007 1.00 91.00 102 ARG A CA 1
ATOM 866 C C . ARG A 1 102 ? -14.318 4.859 -10.307 1.00 91.00 102 ARG A C 1
ATOM 868 O O . ARG A 1 102 ? -14.824 4.123 -11.164 1.00 91.00 102 ARG A O 1
ATOM 875 N N . LEU A 1 103 ? -15.008 5.773 -9.619 1.00 90.69 103 LEU A N 1
ATOM 876 C CA . LEU A 1 103 ? -16.427 6.084 -9.837 1.00 90.69 103 LEU A CA 1
ATOM 877 C C . LEU A 1 103 ? -16.671 6.920 -11.100 1.00 90.69 103 LEU A C 1
ATOM 879 O O . LEU A 1 103 ? -17.804 6.944 -11.580 1.00 90.69 103 LEU A O 1
ATOM 883 N N . ASP A 1 104 ? -15.636 7.556 -11.659 1.00 86.81 104 ASP A N 1
ATOM 884 C CA . ASP A 1 104 ? -15.760 8.326 -12.895 1.00 86.81 104 ASP A CA 1
ATOM 885 C C . ASP A 1 104 ? -16.176 7.405 -14.057 1.00 86.81 104 ASP A C 1
ATOM 887 O O . ASP A 1 104 ? -15.457 6.487 -14.479 1.00 86.81 104 ASP A O 1
ATOM 891 N N . ALA A 1 105 ? -17.405 7.613 -14.531 1.00 77.62 105 ALA A N 1
ATOM 892 C CA . ALA A 1 105 ? -18.009 6.820 -15.586 1.00 77.62 105 ALA A CA 1
ATOM 893 C C . ALA A 1 105 ? -17.666 7.340 -16.987 1.00 77.62 105 ALA A C 1
ATOM 895 O O . ALA A 1 105 ? -17.741 6.548 -17.929 1.00 77.62 105 ALA A O 1
ATOM 896 N N . GLU A 1 106 ? -17.259 8.601 -17.117 1.00 79.75 106 GLU A N 1
ATOM 897 C CA . GLU A 1 106 ? -17.087 9.283 -18.400 1.00 79.75 106 GLU A CA 1
ATOM 898 C C . GLU A 1 106 ? -15.664 9.112 -18.937 1.00 79.75 106 GLU A C 1
ATOM 900 O O . GLU A 1 106 ? -15.474 8.782 -20.109 1.00 79.75 106 GLU A O 1
ATOM 905 N N . HIS A 1 107 ? -14.651 9.216 -18.073 1.00 88.12 107 HIS A N 1
ATOM 906 C CA . HIS A 1 107 ? -13.252 9.218 -18.501 1.00 88.12 107 HIS A CA 1
ATOM 907 C C . HIS A 1 107 ? -12.569 7.862 -18.275 1.00 88.12 107 HIS A C 1
ATOM 909 O O . HIS A 1 107 ? -12.268 7.449 -17.152 1.00 88.12 107 HIS A O 1
ATOM 915 N N . ALA A 1 108 ? -12.255 7.153 -19.365 1.00 87.25 108 ALA A N 1
ATOM 916 C CA . ALA A 1 108 ? -11.570 5.856 -19.297 1.00 87.25 108 ALA A CA 1
ATOM 917 C C . ALA A 1 108 ? -10.160 5.942 -18.674 1.00 87.25 108 ALA A C 1
ATOM 919 O O . ALA A 1 108 ? -9.765 5.044 -17.928 1.00 87.25 108 ALA A O 1
ATOM 920 N N . SER A 1 109 ? -9.425 7.027 -18.936 1.00 89.19 109 SER A N 1
ATOM 921 C CA . SER A 1 109 ? -8.085 7.281 -18.386 1.00 89.19 109 SER A CA 1
ATOM 922 C C . SER A 1 109 ? -8.104 7.481 -16.867 1.00 89.19 109 SER A C 1
ATOM 924 O O . SER A 1 109 ? -7.297 6.880 -16.159 1.00 89.19 109 SER A O 1
ATOM 926 N N . ILE A 1 110 ? -9.062 8.258 -16.355 1.00 91.19 110 ILE A N 1
ATOM 927 C CA . ILE A 1 110 ? -9.224 8.532 -14.919 1.00 91.19 110 ILE A CA 1
ATOM 928 C C . ILE A 1 110 ? -9.574 7.247 -14.167 1.00 91.19 110 ILE A C 1
ATOM 930 O O . ILE A 1 110 ? -8.970 6.931 -13.141 1.00 91.19 110 ILE A O 1
ATOM 934 N N . ARG A 1 111 ? -10.466 6.432 -14.734 1.00 89.69 111 ARG A N 1
ATOM 935 C CA . ARG A 1 111 ? -10.819 5.125 -14.170 1.00 89.69 111 ARG A CA 1
ATOM 936 C C . ARG A 1 111 ? -9.623 4.174 -14.106 1.00 89.69 111 ARG A C 1
ATOM 938 O O . ARG A 1 111 ? -9.463 3.450 -13.122 1.00 89.69 111 ARG A O 1
ATOM 945 N N . ALA A 1 112 ? -8.782 4.166 -15.144 1.00 91.62 112 ALA A N 1
ATOM 946 C CA . ALA A 1 112 ? -7.557 3.372 -15.162 1.00 91.62 112 ALA A CA 1
ATOM 947 C C . ALA A 1 112 ? -6.576 3.841 -14.076 1.00 91.62 112 ALA A C 1
ATOM 949 O O . ALA A 1 112 ? -6.045 3.007 -13.343 1.00 91.62 112 ALA A O 1
ATOM 950 N N . ALA A 1 113 ? -6.411 5.156 -13.903 1.00 94.19 113 ALA A N 1
ATOM 951 C CA . ALA A 1 113 ? -5.617 5.721 -12.816 1.00 94.19 113 ALA A CA 1
ATOM 952 C C . ALA A 1 113 ? -6.170 5.323 -11.435 1.00 94.19 113 ALA A C 1
ATOM 954 O O . ALA A 1 113 ? -5.410 4.867 -10.583 1.00 94.19 113 ALA A O 1
ATOM 955 N N . GLY A 1 114 ? -7.492 5.386 -11.234 1.00 94.50 114 GLY A N 1
ATOM 956 C CA . GLY A 1 114 ? -8.147 4.914 -10.010 1.00 94.50 114 GLY A CA 1
ATOM 957 C C . GLY A 1 114 ? -7.848 3.443 -9.710 1.00 94.50 114 GLY A C 1
ATOM 958 O O . GLY A 1 114 ? -7.497 3.101 -8.581 1.00 94.50 114 GLY A O 1
ATOM 959 N N . ARG A 1 115 ? -7.881 2.572 -10.729 1.00 93.94 115 ARG A N 1
ATOM 960 C CA . ARG A 1 115 ? -7.498 1.156 -10.582 1.00 93.94 115 ARG A CA 1
ATOM 961 C C . ARG A 1 115 ? -6.033 0.990 -10.174 1.00 93.94 115 ARG A C 1
ATOM 963 O O . ARG A 1 115 ? -5.754 0.170 -9.305 1.00 93.94 115 ARG A O 1
ATOM 970 N N . VAL A 1 116 ? -5.112 1.751 -10.768 1.00 96.06 116 VAL A N 1
ATOM 971 C CA . VAL A 1 116 ? -3.684 1.712 -10.403 1.00 96.06 116 VAL A CA 1
ATOM 972 C C . VAL A 1 116 ? -3.485 2.150 -8.953 1.00 96.06 116 VAL A C 1
ATOM 974 O O . VAL A 1 116 ? -2.800 1.464 -8.201 1.00 96.06 116 VAL A O 1
ATOM 977 N N . ILE A 1 117 ? -4.143 3.229 -8.523 1.00 97.12 117 ILE A N 1
ATOM 978 C CA . ILE A 1 117 ? -4.070 3.697 -7.132 1.00 97.12 117 ILE A CA 1
ATOM 979 C C . ILE A 1 117 ? -4.626 2.642 -6.173 1.00 97.12 117 ILE A C 1
ATOM 981 O O . ILE A 1 117 ? -3.996 2.367 -5.154 1.00 97.12 117 ILE A O 1
ATOM 985 N N . LEU A 1 118 ? -5.759 2.010 -6.497 1.00 96.94 118 LEU A N 1
ATOM 986 C CA . LEU A 1 118 ? -6.328 0.933 -5.681 1.00 96.94 118 LEU A CA 1
ATOM 987 C C . LEU A 1 118 ? -5.416 -0.307 -5.636 1.00 96.94 118 LEU A C 1
ATOM 989 O O . LEU A 1 118 ? -5.292 -0.932 -4.585 1.00 96.94 118 LEU A O 1
ATOM 993 N N . ALA A 1 119 ? -4.725 -0.631 -6.732 1.00 96.94 119 ALA A N 1
ATOM 994 C CA . ALA A 1 119 ? -3.736 -1.707 -6.766 1.00 96.94 119 ALA A CA 1
ATOM 995 C C . ALA A 1 119 ? -2.501 -1.388 -5.906 1.00 96.94 119 ALA A C 1
ATOM 997 O O . ALA A 1 119 ? -2.032 -2.237 -5.157 1.00 96.94 119 ALA A O 1
ATOM 998 N N . CYS A 1 120 ? -1.993 -0.155 -5.932 1.00 97.31 120 CYS A N 1
ATOM 999 C CA . CYS A 1 120 ? -0.945 0.260 -4.996 1.00 97.31 120 CYS A CA 1
ATOM 1000 C C . CYS A 1 120 ? -1.457 0.245 -3.545 1.00 97.31 120 CYS A C 1
ATOM 1002 O O . CYS A 1 120 ? -0.748 -0.165 -2.628 1.00 97.31 120 CYS A O 1
ATOM 1004 N N . ASN A 1 121 ? -2.712 0.641 -3.330 1.00 98.06 121 ASN A N 1
ATOM 1005 C CA . ASN A 1 121 ? -3.341 0.676 -2.017 1.00 98.06 121 ASN A CA 1
ATOM 1006 C C . ASN A 1 121 ? -3.484 -0.717 -1.375 1.00 98.06 121 ASN A C 1
ATOM 1008 O O . ASN A 1 121 ? -3.369 -0.833 -0.153 1.00 98.06 121 ASN A O 1
ATOM 1012 N N . SER A 1 122 ? -3.646 -1.789 -2.161 1.00 97.12 122 SER A N 1
ATOM 1013 C CA . SER A 1 122 ? -3.701 -3.158 -1.625 1.00 97.12 122 SER A CA 1
ATOM 1014 C C . SER A 1 122 ? -2.424 -3.588 -0.910 1.00 97.12 122 SER A C 1
ATOM 1016 O O . SER A 1 122 ? -2.484 -4.448 -0.029 1.00 97.12 122 SER A O 1
ATOM 1018 N N . VAL A 1 123 ? -1.283 -2.966 -1.221 1.00 97.75 123 VAL A N 1
ATOM 1019 C CA . VAL A 1 123 ? -0.033 -3.182 -0.481 1.00 97.75 123 VAL A CA 1
ATOM 1020 C C . VAL A 1 123 ? -0.170 -2.672 0.953 1.00 97.75 123 VAL A C 1
ATOM 1022 O O . VAL A 1 123 ? 0.190 -3.385 1.885 1.00 97.75 123 VAL A O 1
ATOM 1025 N N . PHE A 1 124 ? -0.760 -1.493 1.168 1.00 97.56 124 PHE A N 1
ATOM 1026 C CA . PHE A 1 124 ? -0.931 -0.943 2.516 1.00 97.56 124 PHE A CA 1
ATOM 1027 C C . PHE A 1 124 ? -1.865 -1.794 3.380 1.00 97.56 124 PHE A C 1
ATOM 1029 O O . PHE A 1 124 ? -1.554 -2.059 4.542 1.00 97.56 124 PHE A O 1
ATOM 1036 N N . TRP A 1 125 ? -2.971 -2.283 2.814 1.00 97.56 125 TRP A N 1
ATOM 1037 C CA . TRP A 1 125 ? -3.864 -3.206 3.520 1.00 97.56 125 TRP A CA 1
ATOM 1038 C C . TRP A 1 125 ? -3.200 -4.559 3.800 1.00 97.56 125 TRP A C 1
ATOM 1040 O O . TRP A 1 125 ? -3.371 -5.110 4.886 1.00 97.56 125 TRP A O 1
ATOM 1050 N N . SER A 1 126 ? -2.375 -5.061 2.879 1.00 96.69 126 SER A N 1
ATOM 1051 C CA . SER A 1 126 ? -1.568 -6.266 3.113 1.00 96.69 126 SER A CA 1
ATOM 1052 C C . SER A 1 126 ? -0.554 -6.068 4.243 1.00 96.69 126 SER A C 1
ATOM 1054 O O . SER A 1 126 ? -0.442 -6.920 5.117 1.00 96.69 126 SER A O 1
ATOM 1056 N N . ILE A 1 127 ? 0.140 -4.924 4.299 1.00 96.38 127 ILE A N 1
ATOM 1057 C CA . ILE A 1 127 ? 1.052 -4.611 5.410 1.00 96.38 127 ILE A CA 1
ATOM 1058 C C . ILE A 1 127 ? 0.266 -4.477 6.721 1.00 96.38 127 ILE A C 1
ATOM 1060 O O . ILE A 1 127 ? 0.729 -4.949 7.755 1.00 96.38 127 ILE A O 1
ATOM 1064 N N . LYS A 1 128 ? -0.948 -3.911 6.705 1.00 96.00 128 LYS A N 1
ATOM 1065 C CA . LYS A 1 128 ? -1.809 -3.829 7.896 1.00 96.00 128 LYS A CA 1
ATOM 1066 C C . LYS A 1 128 ? -2.169 -5.206 8.469 1.00 96.00 128 LYS A C 1
ATOM 1068 O O . LYS A 1 128 ? -2.357 -5.310 9.677 1.00 96.00 128 LYS A O 1
ATOM 1073 N N . LEU A 1 129 ? -2.193 -6.271 7.662 1.00 95.56 129 LEU A N 1
ATOM 1074 C CA . LEU A 1 129 ? -2.354 -7.641 8.167 1.00 95.56 129 LEU A CA 1
ATOM 1075 C C . LEU A 1 129 ? -1.251 -8.021 9.166 1.00 95.56 129 LEU A C 1
ATOM 1077 O O . LEU A 1 129 ? -1.526 -8.711 10.147 1.00 95.56 129 LEU A O 1
ATOM 1081 N N . LEU A 1 130 ? -0.023 -7.533 8.961 1.00 95.06 130 LEU A N 1
ATOM 1082 C CA . LEU A 1 130 ? 1.094 -7.780 9.874 1.00 95.06 130 LEU A CA 1
ATOM 1083 C C . LEU A 1 130 ? 0.839 -7.184 11.268 1.00 95.06 130 LEU A C 1
ATOM 1085 O O . LEU A 1 130 ? 1.293 -7.762 12.250 1.00 95.06 130 LEU A O 1
ATOM 1089 N N . ASP A 1 131 ? 0.068 -6.098 11.381 1.00 94.69 131 ASP A N 1
ATOM 1090 C CA . ASP A 1 131 ? -0.340 -5.524 12.672 1.00 94.69 131 ASP A CA 1
ATOM 1091 C C . ASP A 1 131 ? -1.197 -6.522 13.470 1.00 94.69 131 ASP A C 1
ATOM 1093 O O . ASP A 1 131 ? -0.922 -6.798 14.636 1.00 94.69 131 ASP A O 1
ATOM 1097 N N . PHE A 1 132 ? -2.164 -7.178 12.817 1.00 94.62 132 PHE A N 1
ATOM 1098 C CA . PHE A 1 132 ? -2.959 -8.243 13.440 1.00 94.62 132 PHE A CA 1
ATOM 1099 C C . PHE A 1 132 ? -2.104 -9.463 13.807 1.00 94.62 132 PHE A C 1
ATOM 1101 O O . PHE A 1 132 ? -2.247 -10.014 14.898 1.00 94.62 132 PHE A O 1
ATOM 1108 N N . VAL A 1 133 ? -1.189 -9.872 12.922 1.00 94.62 133 VAL A N 1
ATOM 1109 C CA . VAL A 1 133 ? -0.274 -11.000 13.176 1.00 94.62 133 VAL A CA 1
ATOM 1110 C C . VAL A 1 133 ? 0.691 -10.692 14.326 1.00 94.62 133 VAL A C 1
ATOM 1112 O O . VAL A 1 133 ? 1.102 -11.609 15.039 1.00 94.62 133 VAL A O 1
ATOM 1115 N N . SER A 1 134 ? 1.014 -9.417 14.564 1.00 94.38 134 SER A N 1
ATOM 1116 C CA . SER A 1 134 ? 1.936 -9.004 15.625 1.00 94.38 134 SER A CA 1
ATOM 1117 C C . SER A 1 134 ? 1.435 -9.316 17.040 1.00 94.38 134 SER A C 1
ATOM 1119 O O . SER A 1 134 ? 2.241 -9.455 17.956 1.00 94.38 134 SER A O 1
ATOM 1121 N N . VAL A 1 135 ? 0.124 -9.516 17.213 1.00 93.81 135 VAL A N 1
ATOM 1122 C CA . VAL A 1 135 ? -0.481 -9.928 18.490 1.00 93.81 135 VAL A CA 1
ATOM 1123 C C . VAL A 1 135 ? -0.116 -11.375 18.848 1.00 93.81 135 VAL A C 1
ATOM 1125 O O . VAL A 1 135 ? -0.147 -11.756 20.018 1.00 93.81 135 VAL A O 1
ATOM 1128 N N . HIS A 1 136 ? 0.263 -12.203 17.868 1.00 93.75 136 HIS A N 1
ATOM 1129 C CA . HIS A 1 136 ? 0.633 -13.588 18.133 1.00 93.75 136 HIS A CA 1
ATOM 1130 C C . HIS A 1 136 ? 1.972 -13.670 18.900 1.00 93.75 136 HIS A C 1
ATOM 1132 O O . HIS A 1 136 ? 2.976 -13.140 18.410 1.00 93.75 136 HIS A O 1
ATOM 1138 N N . PRO A 1 137 ? 2.057 -14.426 20.018 1.00 92.38 137 PRO A N 1
ATOM 1139 C CA . PRO A 1 137 ? 3.222 -14.424 20.912 1.00 92.38 137 PRO A CA 1
ATOM 1140 C C . PRO A 1 137 ? 4.559 -14.732 20.237 1.00 92.38 137 PRO A C 1
ATOM 1142 O O . PRO A 1 137 ? 5.594 -14.205 20.629 1.00 92.38 137 PRO A O 1
ATOM 1145 N N . ARG A 1 138 ? 4.546 -15.591 19.211 1.00 93.50 138 ARG A N 1
ATOM 1146 C CA . ARG A 1 138 ? 5.762 -15.944 18.467 1.00 93.50 138 ARG A CA 1
ATOM 1147 C C . ARG A 1 138 ? 6.070 -14.977 17.331 1.00 93.50 138 ARG A C 1
ATOM 1149 O O . ARG A 1 138 ? 7.235 -14.735 17.078 1.00 93.50 138 ARG A O 1
ATOM 1156 N N . MET A 1 139 ? 5.058 -14.435 16.648 1.00 93.38 139 MET A N 1
ATOM 1157 C CA . MET A 1 139 ? 5.262 -13.663 15.409 1.00 93.38 139 MET A CA 1
ATOM 1158 C C . MET A 1 139 ? 5.518 -12.178 15.690 1.00 93.38 139 MET A C 1
ATOM 1160 O O . MET A 1 139 ? 6.298 -11.550 14.977 1.00 93.38 139 MET A O 1
ATOM 1164 N N . GLY A 1 140 ? 4.919 -11.626 16.751 1.00 93.69 140 GLY A N 1
ATOM 1165 C CA . GLY A 1 140 ? 5.117 -10.236 17.172 1.00 93.69 140 GLY A CA 1
ATOM 1166 C C . GLY A 1 140 ? 6.583 -9.832 17.342 1.00 93.69 140 GLY A C 1
ATOM 1167 O O . GLY A 1 140 ? 7.007 -8.835 16.745 1.00 93.69 140 GLY A O 1
ATOM 1168 N N . PRO A 1 141 ? 7.401 -10.610 18.077 1.00 95.56 141 PRO A N 1
ATOM 1169 C CA . PRO A 1 141 ? 8.827 -10.335 18.201 1.00 95.56 141 PRO A CA 1
ATOM 1170 C C . PRO A 1 141 ? 9.550 -10.289 16.851 1.00 95.56 141 PRO A C 1
ATOM 1172 O O . PRO A 1 141 ? 10.333 -9.374 16.623 1.00 95.56 141 PRO A O 1
ATOM 1175 N N . TYR A 1 142 ? 9.259 -11.201 15.917 1.00 95.19 142 TYR A N 1
ATOM 1176 C CA . TYR A 1 142 ? 9.894 -11.183 14.592 1.00 95.19 142 TYR A CA 1
ATOM 1177 C C . TYR A 1 142 ? 9.527 -9.937 13.781 1.00 95.19 142 TYR A C 1
ATOM 1179 O O . TYR A 1 142 ? 10.411 -9.318 13.194 1.00 95.19 142 TYR A O 1
ATOM 1187 N N . ILE A 1 143 ? 8.256 -9.525 13.787 1.00 94.38 143 ILE A N 1
ATOM 1188 C CA . ILE A 1 143 ? 7.799 -8.327 13.063 1.00 94.38 143 ILE A CA 1
ATOM 1189 C C . ILE A 1 143 ? 8.449 -7.063 13.644 1.00 94.38 143 ILE A C 1
ATOM 1191 O O . ILE A 1 143 ? 8.946 -6.213 12.904 1.00 94.38 143 ILE A O 1
ATOM 1195 N N . THR A 1 144 ? 8.498 -6.946 14.973 1.00 92.31 144 THR A N 1
ATOM 1196 C CA . THR A 1 144 ? 9.129 -5.794 15.637 1.00 92.31 144 THR A CA 1
ATOM 1197 C C . THR A 1 144 ? 10.647 -5.770 15.452 1.00 92.31 144 THR A C 1
ATOM 1199 O O . THR A 1 144 ? 11.213 -4.695 15.245 1.00 92.31 144 THR A O 1
ATOM 1202 N N . MET A 1 145 ? 11.312 -6.931 15.465 1.00 94.25 145 MET A N 1
ATOM 1203 C CA . MET A 1 145 ? 12.738 -7.048 15.146 1.00 94.25 145 MET A CA 1
ATOM 1204 C C . MET A 1 145 ? 13.026 -6.654 13.697 1.00 94.25 145 MET A C 1
ATOM 1206 O O . MET A 1 145 ? 13.934 -5.859 13.472 1.00 94.25 145 MET A O 1
ATOM 1210 N N . ALA A 1 146 ? 12.228 -7.123 12.732 1.00 92.62 146 ALA A N 1
ATOM 1211 C CA . ALA A 1 146 ? 12.378 -6.758 11.324 1.00 92.62 146 ALA A CA 1
ATOM 1212 C C . ALA A 1 146 ? 12.258 -5.238 11.113 1.00 92.62 146 ALA A C 1
ATOM 1214 O O . ALA A 1 146 ? 13.107 -4.638 10.455 1.00 92.62 146 ALA A O 1
ATOM 1215 N N . GLY A 1 147 ? 11.268 -4.589 11.739 1.00 89.88 147 GLY A N 1
ATOM 1216 C CA . GLY A 1 147 ? 11.110 -3.132 11.668 1.00 89.88 147 GLY A CA 1
ATOM 1217 C C . GLY A 1 147 ? 12.315 -2.360 12.224 1.00 89.88 147 GLY A C 1
ATOM 1218 O O . GLY A 1 147 ? 12.779 -1.405 11.602 1.00 89.88 147 GLY A O 1
ATOM 1219 N N . LYS A 1 148 ? 12.869 -2.800 13.362 1.00 91.38 148 LYS A N 1
ATOM 1220 C CA . LYS A 1 148 ? 14.075 -2.193 13.957 1.00 91.38 148 LYS A CA 1
ATOM 1221 C C . LYS A 1 148 ? 15.332 -2.456 13.124 1.00 91.38 148 LYS A C 1
ATOM 1223 O O . LYS A 1 148 ? 16.183 -1.579 12.998 1.00 91.38 148 LYS A O 1
ATOM 1228 N N . MET A 1 149 ? 15.443 -3.644 12.533 1.00 92.69 149 MET A N 1
ATOM 1229 C CA . MET A 1 149 ? 16.576 -4.023 11.689 1.00 92.69 149 MET A CA 1
ATOM 1230 C C . MET A 1 149 ? 16.666 -3.138 10.443 1.00 92.69 149 MET A C 1
ATOM 1232 O O . MET A 1 149 ? 17.756 -2.677 10.118 1.00 92.69 149 MET A O 1
ATOM 1236 N N . ILE A 1 150 ? 15.534 -2.826 9.800 1.00 90.44 150 ILE A N 1
ATOM 1237 C CA . ILE A 1 150 ? 15.499 -1.931 8.631 1.00 90.44 150 ILE A CA 1
ATOM 1238 C C . ILE A 1 150 ? 16.089 -0.558 8.976 1.00 90.44 150 ILE A C 1
ATOM 1240 O O . ILE A 1 150 ? 16.929 -0.053 8.236 1.00 90.44 150 ILE A O 1
ATOM 1244 N N . GLN A 1 151 ? 15.715 0.020 10.123 1.00 89.00 151 GLN A N 1
ATOM 1245 C CA . GLN A 1 151 ? 16.252 1.314 10.559 1.00 89.00 151 GLN A CA 1
ATOM 1246 C C . GLN A 1 151 ? 17.768 1.253 10.786 1.00 89.00 151 GLN A C 1
ATOM 1248 O O . GLN A 1 151 ? 18.492 2.125 10.304 1.00 89.00 151 GLN A O 1
ATOM 1253 N N . ASN A 1 152 ? 18.258 0.192 11.430 1.00 92.69 152 ASN A N 1
ATOM 1254 C CA . ASN A 1 152 ? 19.688 0.006 11.686 1.00 92.69 152 ASN A CA 1
ATOM 1255 C C . ASN A 1 152 ? 20.506 -0.210 10.399 1.00 92.69 152 ASN A C 1
ATOM 1257 O O . ASN A 1 152 ? 21.665 0.193 10.331 1.00 92.69 152 ASN A O 1
ATOM 1261 N N . MET A 1 153 ? 19.913 -0.814 9.365 1.00 93.88 153 MET A N 1
ATOM 1262 C CA . MET A 1 153 ? 20.581 -1.086 8.086 1.00 93.88 153 MET A CA 1
ATOM 1263 C C . MET A 1 153 ? 20.532 0.083 7.092 1.00 93.88 153 MET A C 1
ATOM 1265 O O . MET A 1 153 ? 21.152 -0.005 6.031 1.00 93.88 153 MET A O 1
ATOM 1269 N N . THR A 1 154 ? 19.859 1.192 7.422 1.00 93.25 154 THR A N 1
ATOM 1270 C CA . THR A 1 154 ? 19.706 2.350 6.521 1.00 93.25 154 THR A CA 1
ATOM 1271 C C . THR A 1 154 ? 21.050 2.865 5.995 1.00 93.25 154 THR A C 1
ATOM 1273 O O . THR A 1 154 ? 21.175 3.154 4.809 1.00 93.25 154 THR A O 1
ATOM 1276 N N . TYR A 1 155 ? 22.089 2.912 6.836 1.00 94.50 155 TYR A N 1
ATOM 1277 C CA . TYR A 1 155 ? 23.423 3.373 6.428 1.00 94.50 155 TYR A CA 1
ATOM 1278 C C . TYR A 1 155 ? 24.071 2.476 5.366 1.00 94.50 155 TYR A C 1
ATOM 1280 O O . TYR A 1 155 ? 24.677 2.978 4.423 1.00 94.50 155 TYR A O 1
ATOM 1288 N N . ILE A 1 156 ? 23.901 1.155 5.479 1.00 94.88 156 ILE A N 1
ATOM 1289 C CA . ILE A 1 156 ? 24.414 0.195 4.491 1.00 94.88 156 ILE A CA 1
ATOM 1290 C C . ILE A 1 156 ? 23.678 0.374 3.159 1.00 94.88 156 ILE A C 1
ATOM 1292 O O . ILE A 1 156 ? 24.311 0.370 2.107 1.00 94.88 156 ILE A O 1
ATOM 1296 N N . ILE A 1 157 ? 22.359 0.596 3.199 1.00 94.69 157 ILE A N 1
ATOM 1297 C CA . ILE A 1 157 ? 21.550 0.865 2.000 1.00 94.69 157 ILE A CA 1
ATOM 1298 C C . ILE A 1 157 ? 22.021 2.149 1.303 1.00 94.69 157 ILE A C 1
ATOM 1300 O O . ILE A 1 157 ? 22.118 2.175 0.079 1.00 94.69 157 ILE A O 1
ATOM 1304 N N . VAL A 1 158 ? 22.366 3.196 2.060 1.00 95.94 158 VAL A N 1
ATOM 1305 C CA . VAL A 1 158 ? 22.915 4.443 1.497 1.00 95.94 158 VAL A CA 1
ATOM 1306 C C . VAL A 1 158 ? 24.272 4.203 0.832 1.00 95.94 158 VAL A C 1
ATOM 1308 O O . VAL A 1 158 ? 24.477 4.652 -0.294 1.00 95.94 158 VAL A O 1
ATOM 1311 N N . LEU A 1 159 ? 25.182 3.465 1.476 1.00 95.75 159 LEU A N 1
ATOM 1312 C CA . LEU A 1 159 ? 26.481 3.126 0.880 1.00 95.75 159 LEU A CA 1
ATOM 1313 C C . LEU A 1 159 ? 26.325 2.306 -0.408 1.00 95.75 159 LEU A C 1
ATOM 1315 O O . LEU A 1 159 ? 26.986 2.596 -1.403 1.00 95.75 159 LEU A O 1
ATOM 1319 N N . LEU A 1 160 ? 25.414 1.329 -0.404 1.00 95.62 160 LEU A N 1
ATOM 1320 C CA . LEU A 1 160 ? 25.066 0.536 -1.581 1.00 95.62 160 LEU A CA 1
ATOM 1321 C C . LEU A 1 160 ? 24.484 1.407 -2.702 1.00 95.62 160 LEU A C 1
ATOM 1323 O O . LEU A 1 160 ? 24.828 1.224 -3.863 1.00 95.62 160 LEU A O 1
ATOM 1327 N N . PHE A 1 161 ? 23.620 2.369 -2.373 1.00 95.50 161 PHE A N 1
ATOM 1328 C CA . PHE A 1 161 ? 23.049 3.278 -3.363 1.00 95.50 161 PHE A CA 1
ATOM 1329 C C . PHE A 1 161 ? 24.127 4.143 -4.031 1.00 95.50 161 PHE A C 1
ATOM 1331 O O . PHE A 1 161 ? 24.122 4.284 -5.252 1.00 95.50 161 PHE A O 1
ATOM 1338 N N . VAL A 1 162 ? 25.078 4.677 -3.255 1.00 96.62 162 VAL A N 1
ATOM 1339 C CA . VAL A 1 162 ? 26.187 5.490 -3.783 1.00 96.62 162 VAL A CA 1
ATOM 1340 C C . VAL A 1 162 ? 27.070 4.673 -4.727 1.00 96.62 162 VAL A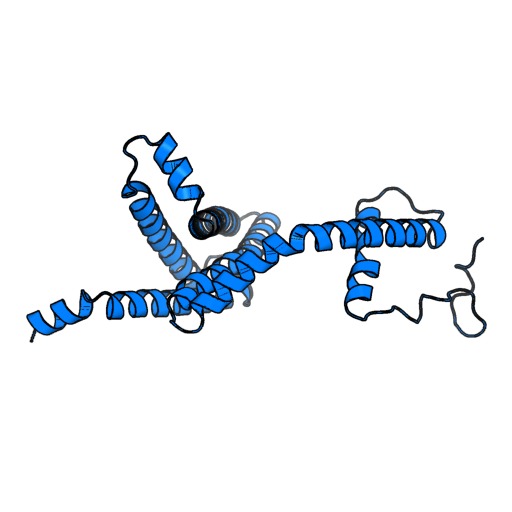 C 1
ATOM 1342 O O . VAL A 1 162 ? 27.364 5.130 -5.833 1.00 96.62 162 VAL A O 1
ATOM 1345 N N . SER A 1 163 ? 27.467 3.459 -4.334 1.00 95.69 163 SER A N 1
ATOM 1346 C CA . SER A 1 163 ? 28.297 2.604 -5.193 1.00 95.69 163 SER A CA 1
ATOM 1347 C C . SER A 1 163 ? 27.549 2.147 -6.450 1.00 95.69 163 SER A C 1
ATOM 1349 O O . SER A 1 163 ? 28.109 2.185 -7.546 1.00 95.69 163 SER A O 1
ATOM 1351 N N . MET A 1 164 ? 26.266 1.795 -6.318 1.00 95.69 164 MET A N 1
ATOM 1352 C CA . MET A 1 164 ? 25.393 1.424 -7.434 1.00 95.69 164 MET A CA 1
ATOM 1353 C C . MET A 1 164 ? 25.221 2.574 -8.431 1.00 95.69 164 MET A C 1
ATOM 1355 O O . MET A 1 164 ? 25.303 2.353 -9.638 1.00 95.69 164 MET A O 1
ATOM 1359 N N . MET A 1 165 ? 25.020 3.802 -7.945 1.00 96.00 165 MET A N 1
ATOM 1360 C CA . MET A 1 165 ? 24.890 4.990 -8.788 1.00 96.00 165 MET A CA 1
A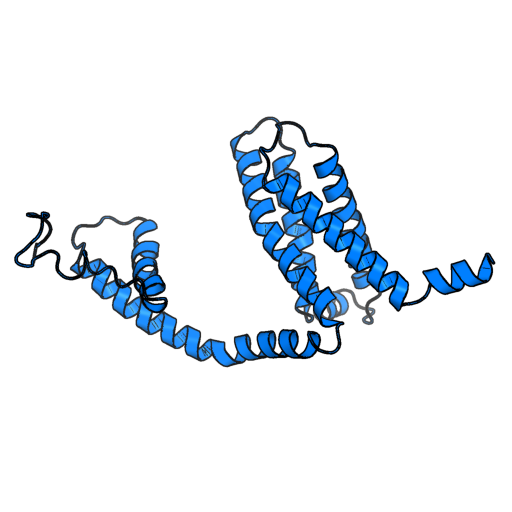TOM 1361 C C . MET A 1 165 ? 26.193 5.303 -9.531 1.00 96.00 165 MET A C 1
ATOM 1363 O O . MET A 1 165 ? 26.146 5.596 -10.723 1.00 96.00 165 MET A O 1
ATOM 1367 N N . ALA A 1 166 ? 27.349 5.198 -8.866 1.00 96.38 166 ALA A N 1
ATOM 1368 C CA . ALA A 1 166 ? 28.651 5.428 -9.493 1.00 96.38 166 ALA A CA 1
ATOM 1369 C C . ALA A 1 166 ? 28.926 4.432 -10.634 1.00 96.38 166 ALA A C 1
ATOM 1371 O O . ALA A 1 166 ? 29.276 4.839 -11.743 1.00 96.38 166 ALA A O 1
ATOM 1372 N N . PHE A 1 167 ? 28.703 3.137 -10.388 1.00 95.19 167 PHE A N 1
ATOM 1373 C CA . PHE A 1 167 ? 28.853 2.097 -11.409 1.00 95.19 167 PHE A CA 1
ATOM 1374 C C . PHE A 1 167 ? 27.835 2.252 -12.547 1.00 95.19 167 PHE A C 1
ATOM 1376 O O . PHE A 1 167 ? 28.196 2.192 -13.722 1.00 95.19 167 PHE A O 1
ATOM 1383 N N . GLY A 1 168 ? 26.565 2.484 -12.209 1.00 95.00 168 GLY A N 1
ATOM 1384 C CA . GLY A 1 168 ? 25.491 2.659 -13.182 1.00 95.00 168 GLY A CA 1
ATOM 1385 C C . GLY A 1 168 ? 25.699 3.852 -14.107 1.00 95.00 168 GLY A C 1
ATOM 1386 O O . GLY A 1 168 ? 25.447 3.746 -15.307 1.00 95.00 168 GLY A O 1
ATOM 1387 N N . LEU A 1 169 ? 26.195 4.968 -13.564 1.00 94.75 169 LEU A N 1
ATOM 1388 C CA . LEU A 1 169 ? 26.495 6.170 -14.336 1.00 94.75 169 LEU A CA 1
ATOM 1389 C C . LEU A 1 169 ? 27.617 5.903 -15.341 1.00 94.75 169 LEU A C 1
ATOM 1391 O O . LEU A 1 169 ? 27.420 6.150 -16.526 1.00 94.75 169 LEU A O 1
ATOM 1395 N N . ALA A 1 170 ? 28.745 5.352 -14.878 1.00 94.00 170 ALA A N 1
ATOM 1396 C CA . ALA A 1 170 ? 29.882 5.031 -15.738 1.00 94.00 170 ALA A CA 1
ATOM 1397 C C . ALA A 1 170 ? 29.487 4.054 -16.855 1.00 94.00 170 ALA A C 1
ATOM 1399 O O . ALA A 1 170 ? 29.832 4.257 -18.018 1.00 94.00 170 ALA A O 1
ATOM 1400 N N . ARG A 1 171 ? 28.703 3.023 -16.519 1.00 90.88 171 ARG A N 1
ATOM 1401 C CA . ARG A 1 171 ? 28.183 2.063 -17.496 1.00 90.88 171 ARG A CA 1
ATOM 1402 C C . ARG A 1 171 ? 27.307 2.742 -18.548 1.00 90.88 171 ARG A C 1
ATOM 1404 O O . ARG A 1 171 ? 27.542 2.559 -19.734 1.00 90.88 171 ARG A O 1
ATOM 1411 N N . GLN A 1 172 ? 26.312 3.526 -18.131 1.00 91.75 172 GLN A N 1
ATOM 1412 C CA . GLN A 1 172 ? 25.375 4.153 -19.065 1.00 91.75 172 GLN A CA 1
ATOM 1413 C C . GLN A 1 172 ? 26.077 5.163 -19.983 1.00 91.75 172 GLN A C 1
ATOM 1415 O O . GLN A 1 172 ? 25.761 5.198 -21.167 1.00 91.75 172 GLN A O 1
ATOM 1420 N N . SER A 1 173 ? 27.031 5.947 -19.465 1.00 90.62 173 SER A N 1
ATOM 1421 C CA . SER A 1 173 ? 27.748 6.956 -20.256 1.00 90.62 173 SER A CA 1
ATOM 1422 C C . SER A 1 173 ? 28.737 6.361 -21.256 1.00 90.62 173 SER A C 1
ATOM 1424 O O . SER A 1 173 ? 28.945 6.949 -22.308 1.00 90.62 173 SER A O 1
ATOM 1426 N N . ILE A 1 174 ? 29.369 5.227 -20.925 1.00 89.62 174 ILE A N 1
ATOM 1427 C CA . ILE A 1 174 ? 30.333 4.567 -21.818 1.00 89.62 174 ILE A CA 1
ATOM 1428 C C . ILE A 1 174 ? 29.601 3.743 -22.880 1.00 89.62 174 ILE A C 1
ATOM 1430 O O . ILE A 1 174 ? 29.963 3.794 -24.048 1.00 89.62 174 ILE A O 1
ATOM 1434 N N . THR A 1 175 ? 28.571 2.983 -22.494 1.00 86.25 175 THR A N 1
ATOM 1435 C CA . THR A 1 175 ? 27.865 2.093 -23.429 1.00 86.25 175 THR A CA 1
ATOM 1436 C C . THR A 1 175 ? 26.964 2.853 -24.407 1.00 86.25 175 THR A C 1
ATOM 1438 O O . THR A 1 175 ? 26.756 2.384 -25.522 1.00 86.25 175 THR A O 1
ATOM 1441 N N . TYR A 1 176 ? 26.424 4.010 -24.010 1.00 88.00 176 TYR A N 1
ATOM 1442 C CA . TYR A 1 176 ? 25.503 4.800 -24.832 1.00 88.00 176 TYR A CA 1
ATOM 1443 C C . TYR A 1 176 ? 25.927 6.281 -24.864 1.00 88.00 176 TYR A C 1
ATOM 1445 O O . TYR A 1 176 ? 25.328 7.099 -24.160 1.00 88.00 176 TYR A O 1
ATOM 1453 N N . PRO A 1 177 ? 26.966 6.637 -25.645 1.00 86.81 177 PRO A N 1
ATOM 1454 C CA . PRO A 1 177 ? 27.515 7.995 -25.668 1.00 86.81 177 PRO A CA 1
ATOM 1455 C C . PRO A 1 177 ? 26.570 9.027 -26.311 1.00 86.81 177 PRO A C 1
ATOM 1457 O O . PRO A 1 177 ? 26.517 10.168 -25.856 1.00 86.81 177 PRO A O 1
ATOM 1460 N N . ASP A 1 178 ? 25.779 8.622 -27.309 1.00 88.62 178 ASP A N 1
ATOM 1461 C CA . ASP A 1 178 ? 24.951 9.517 -28.135 1.00 88.62 178 ASP A CA 1
ATOM 1462 C C . ASP A 1 178 ? 23.455 9.500 -27.755 1.00 88.62 178 ASP A C 1
ATOM 1464 O O . ASP A 1 178 ? 22.571 9.454 -28.612 1.00 88.62 178 ASP A O 1
ATOM 1468 N N . GLU A 1 179 ? 23.143 9.519 -26.456 1.00 88.69 179 GLU A N 1
ATOM 1469 C CA . GLU A 1 179 ? 21.758 9.543 -25.959 1.00 88.69 179 GLU A CA 1
ATOM 1470 C C . GLU A 1 179 ? 21.247 10.961 -25.667 1.00 88.69 179 GLU A C 1
ATOM 1472 O O . GLU A 1 179 ? 21.923 11.798 -25.066 1.00 88.69 179 GLU A O 1
ATOM 1477 N N . SER A 1 180 ? 19.993 11.223 -26.045 1.00 92.69 180 SER A N 1
ATOM 1478 C CA . SER A 1 180 ? 19.323 12.499 -25.758 1.00 92.69 180 SER A CA 1
ATOM 1479 C C . SER A 1 180 ? 18.670 12.508 -24.368 1.00 92.69 180 SER A C 1
ATOM 1481 O O . SER A 1 180 ? 18.382 11.466 -23.773 1.00 92.69 180 SER A O 1
ATOM 1483 N N . TRP A 1 181 ? 18.416 13.698 -23.811 1.00 92.25 181 TRP A N 1
ATOM 1484 C CA . TRP A 1 181 ? 17.806 13.803 -22.484 1.00 92.25 181 TRP A CA 1
ATOM 1485 C C . TRP A 1 181 ? 16.364 13.270 -22.462 1.00 92.25 181 TRP A C 1
ATOM 1487 O O . TRP A 1 181 ? 15.460 13.828 -23.083 1.00 92.25 181 TRP A O 1
ATOM 1497 N N . HIS A 1 182 ? 16.137 12.238 -21.648 1.00 93.75 182 HIS A N 1
ATOM 1498 C CA . HIS A 1 182 ? 14.815 11.711 -21.314 1.00 93.75 182 HIS A CA 1
ATOM 1499 C C . HIS A 1 182 ? 14.805 11.092 -19.906 1.00 93.75 182 HIS A C 1
ATOM 1501 O O . HIS A 1 182 ? 15.826 10.603 -19.415 1.00 93.75 182 HIS A O 1
ATOM 1507 N N . TRP A 1 183 ? 13.638 11.040 -19.258 1.00 92.56 183 TRP A N 1
ATOM 1508 C CA . TRP A 1 183 ? 13.481 10.482 -17.902 1.00 92.56 183 TRP A CA 1
ATOM 1509 C C . TRP A 1 183 ? 13.871 9.002 -17.782 1.00 92.56 183 TRP A C 1
ATOM 1511 O O . TRP A 1 183 ? 14.237 8.535 -16.702 1.00 92.56 183 TRP A O 1
ATOM 1521 N N . LEU A 1 184 ? 13.828 8.263 -18.892 1.00 91.25 184 LEU A N 1
ATOM 1522 C CA . LEU A 1 184 ? 14.260 6.870 -18.944 1.00 91.25 184 LEU A CA 1
ATOM 1523 C C . LEU A 1 184 ? 15.759 6.702 -18.666 1.00 91.25 184 LEU A C 1
ATOM 1525 O O . LEU A 1 184 ? 16.155 5.649 -18.172 1.00 91.25 184 LEU A O 1
ATOM 1529 N N . LEU A 1 185 ? 16.574 7.732 -18.913 1.00 90.62 185 LEU A N 1
ATOM 1530 C CA . LEU A 1 185 ? 18.020 7.682 -18.695 1.00 90.62 185 LEU A CA 1
ATOM 1531 C C . LEU A 1 185 ? 18.336 7.466 -17.211 1.00 90.62 185 LEU A C 1
ATOM 1533 O O . LEU A 1 185 ? 19.110 6.578 -16.864 1.00 90.62 185 LEU A O 1
ATOM 1537 N N . LEU A 1 186 ? 17.650 8.202 -16.329 1.00 90.19 186 LEU A N 1
ATOM 1538 C CA . LEU A 1 186 ? 17.805 8.062 -14.879 1.00 90.19 186 LEU A CA 1
ATOM 1539 C C . LEU A 1 186 ? 17.410 6.659 -14.397 1.00 90.19 186 LEU A C 1
ATOM 1541 O O . LEU A 1 186 ? 18.086 6.076 -13.551 1.00 90.19 186 LEU A O 1
ATOM 1545 N N . ARG A 1 187 ? 16.336 6.093 -14.965 1.00 93.00 187 ARG A N 1
ATOM 1546 C CA . ARG A 1 187 ? 15.935 4.707 -14.694 1.00 93.00 187 ARG A CA 1
ATOM 1547 C C . ARG A 1 187 ? 17.040 3.741 -15.116 1.00 93.00 187 ARG A C 1
ATOM 1549 O O . ARG A 1 187 ? 17.399 2.876 -14.329 1.00 93.00 187 ARG A O 1
ATOM 1556 N N . ASN A 1 188 ? 17.565 3.876 -16.332 1.00 89.88 188 ASN A N 1
ATOM 1557 C CA . ASN A 1 188 ? 18.543 2.943 -16.896 1.00 89.88 188 ASN A CA 1
ATOM 1558 C C . ASN A 1 188 ? 19.850 2.902 -16.082 1.00 89.88 188 ASN A C 1
ATOM 1560 O O . ASN A 1 188 ? 20.391 1.815 -15.884 1.00 89.88 188 ASN A O 1
ATOM 1564 N N . VAL A 1 189 ? 20.279 4.044 -15.526 1.00 93.75 189 VAL A N 1
ATOM 1565 C CA . VAL A 1 189 ? 21.441 4.147 -14.622 1.00 93.75 189 VAL A CA 1
ATOM 1566 C C . VAL A 1 189 ? 21.300 3.239 -13.397 1.00 93.75 189 VAL A C 1
ATOM 1568 O O . VAL A 1 189 ? 22.247 2.550 -13.038 1.00 93.75 189 VAL A O 1
ATOM 1571 N N . LEU A 1 190 ? 20.131 3.200 -12.751 1.00 94.19 190 LEU A N 1
ATOM 1572 C CA . LEU A 1 190 ? 19.938 2.421 -11.519 1.00 94.19 190 LEU A CA 1
ATOM 1573 C C . LEU A 1 190 ? 19.412 1.002 -11.778 1.00 94.19 190 LEU A C 1
ATOM 1575 O O . LEU A 1 190 ? 19.688 0.094 -11.000 1.00 94.19 190 LEU A O 1
ATOM 1579 N N . TYR A 1 191 ? 18.663 0.801 -12.864 1.00 93.19 191 TYR A N 1
ATOM 1580 C CA . TYR A 1 191 ? 17.901 -0.423 -13.113 1.00 93.19 191 TYR A CA 1
ATOM 1581 C C . TYR A 1 191 ? 18.793 -1.658 -13.263 1.00 93.19 191 TYR A C 1
ATOM 1583 O O . TYR A 1 191 ? 18.657 -2.598 -12.487 1.00 93.19 191 TYR A O 1
ATOM 1591 N N . LYS A 1 192 ? 19.726 -1.677 -14.226 1.00 91.00 192 LYS A N 1
ATOM 1592 C CA . LYS A 1 192 ? 20.552 -2.877 -14.454 1.00 91.00 192 LYS A CA 1
ATOM 1593 C C . LYS A 1 192 ? 21.483 -3.190 -13.266 1.00 91.00 192 LYS A C 1
ATOM 1595 O O . LYS A 1 192 ? 21.499 -4.344 -12.844 1.00 91.00 192 LYS A O 1
ATOM 1600 N N . PRO A 1 193 ? 22.212 -2.214 -12.681 1.00 93.88 193 PRO A N 1
ATOM 1601 C CA . PRO A 1 193 ? 23.020 -2.455 -11.481 1.00 93.88 193 PRO A CA 1
ATOM 1602 C C . PRO A 1 193 ? 22.228 -2.996 -10.286 1.00 93.88 193 PRO A C 1
ATOM 1604 O O . PRO A 1 193 ? 22.747 -3.809 -9.526 1.00 93.88 193 PRO A O 1
ATOM 1607 N N . TYR A 1 194 ? 20.967 -2.585 -10.132 1.00 95.00 194 TYR A N 1
ATOM 1608 C CA . TYR A 1 194 ? 20.101 -3.096 -9.074 1.00 95.00 194 TYR A CA 1
ATOM 1609 C C . TYR A 1 194 ? 19.820 -4.597 -9.233 1.00 95.00 194 TYR A C 1
ATOM 1611 O O . TYR A 1 194 ? 19.962 -5.346 -8.271 1.00 95.00 194 TYR A O 1
ATOM 1619 N N . PHE A 1 195 ? 19.483 -5.069 -10.438 1.00 94.94 195 PHE A N 1
ATOM 1620 C CA . PHE A 1 195 ? 19.236 -6.499 -10.676 1.00 94.94 195 PHE A CA 1
ATOM 1621 C C . PHE A 1 195 ? 20.507 -7.354 -10.585 1.00 94.94 195 PHE A C 1
ATOM 1623 O O . PHE A 1 195 ? 20.440 -8.502 -10.143 1.00 94.94 195 PHE A O 1
ATOM 1630 N N . MET A 1 196 ? 21.674 -6.778 -10.885 1.00 93.81 196 MET A N 1
ATOM 1631 C CA . MET A 1 196 ? 22.968 -7.442 -10.685 1.00 93.81 196 MET A CA 1
ATOM 1632 C C . MET A 1 196 ? 23.229 -7.814 -9.220 1.00 93.81 196 MET A C 1
ATOM 1634 O O . MET A 1 196 ? 23.833 -8.852 -8.961 1.00 93.81 196 MET A O 1
ATOM 1638 N N . LEU A 1 197 ? 22.713 -7.039 -8.256 1.00 94.19 197 LEU A N 1
ATOM 1639 C CA . LEU A 1 197 ? 22.787 -7.385 -6.830 1.00 94.19 197 LEU A CA 1
ATOM 1640 C C . LEU A 1 197 ? 22.054 -8.697 -6.504 1.00 94.19 197 LEU A C 1
ATOM 1642 O O . LEU A 1 197 ? 22.436 -9.406 -5.576 1.00 94.19 197 LEU A O 1
ATOM 1646 N N . TYR A 1 198 ? 21.011 -9.020 -7.271 1.00 94.50 198 TYR A N 1
ATOM 1647 C CA . TYR A 1 198 ? 20.186 -10.217 -7.099 1.00 94.50 198 TYR A CA 1
ATOM 1648 C C . TYR A 1 198 ? 20.605 -11.380 -8.013 1.00 94.50 198 TYR A C 1
ATOM 1650 O O . TYR A 1 198 ? 19.899 -12.383 -8.076 1.00 94.50 198 TYR A O 1
ATOM 1658 N N . GLY A 1 199 ? 21.758 -11.274 -8.685 1.00 93.38 199 GLY A N 1
ATOM 1659 C CA . GLY A 1 199 ? 22.345 -12.353 -9.485 1.00 93.38 199 GLY A CA 1
ATOM 1660 C C . GLY A 1 199 ? 22.078 -12.279 -10.991 1.00 93.38 199 GLY A C 1
ATOM 1661 O O . GLY A 1 199 ? 22.603 -13.109 -11.728 1.00 93.38 199 GLY A O 1
ATOM 1662 N N . GLU A 1 200 ? 21.333 -11.283 -11.477 1.00 93.81 200 GLU A N 1
ATOM 1663 C CA . GLU A 1 200 ? 21.151 -11.062 -12.917 1.00 93.81 200 GLU A CA 1
ATOM 1664 C C . GLU A 1 200 ? 22.362 -10.326 -13.503 1.00 93.81 200 GLU A C 1
ATOM 1666 O O . GLU A 1 200 ? 22.471 -9.102 -13.444 1.00 93.81 200 GLU A O 1
ATOM 1671 N N . VAL A 1 201 ? 23.305 -11.085 -14.061 1.00 89.56 201 VAL A N 1
ATOM 1672 C CA . VAL A 1 201 ? 24.607 -10.558 -14.506 1.00 89.56 201 VAL A CA 1
ATOM 1673 C C . VAL A 1 201 ? 24.544 -9.896 -15.894 1.00 89.56 201 VAL A C 1
ATOM 1675 O O . VAL A 1 201 ? 25.400 -9.078 -16.214 1.00 89.56 201 VAL A O 1
ATOM 1678 N N . TYR A 1 202 ? 23.519 -10.181 -16.707 1.00 87.75 202 TYR A N 1
ATOM 1679 C CA . TYR A 1 202 ? 23.406 -9.723 -18.105 1.00 87.75 202 TYR A CA 1
ATOM 1680 C C . TYR A 1 202 ? 24.608 -10.133 -18.980 1.00 87.75 202 TYR A C 1
ATOM 1682 O O . TYR A 1 202 ? 25.136 -9.328 -19.741 1.00 87.75 202 TYR A O 1
ATOM 1690 N N . ALA A 1 203 ? 25.044 -11.397 -18.886 1.00 84.00 203 ALA A N 1
ATOM 1691 C CA . ALA A 1 203 ? 26.272 -11.898 -19.521 1.00 84.00 203 ALA A CA 1
ATOM 1692 C C . ALA A 1 203 ? 26.384 -11.617 -21.033 1.00 84.00 203 ALA A C 1
ATOM 1694 O O . ALA A 1 203 ? 27.469 -11.302 -21.509 1.00 84.00 203 ALA A O 1
ATOM 1695 N N . GLY A 1 204 ? 25.271 -11.668 -21.772 1.00 81.25 204 GLY A N 1
ATOM 1696 C CA . GLY A 1 204 ? 25.250 -11.372 -23.211 1.00 81.25 204 GLY A CA 1
ATOM 1697 C C . GLY A 1 204 ? 25.499 -9.903 -23.580 1.00 81.25 204 GLY A C 1
ATOM 1698 O O . GLY A 1 204 ? 25.626 -9.596 -24.757 1.00 81.25 204 GLY A O 1
ATOM 1699 N N . GLU A 1 205 ? 25.558 -8.995 -22.603 1.00 81.19 205 GLU A N 1
ATOM 1700 C CA . GLU A 1 205 ? 25.757 -7.554 -22.810 1.00 81.19 205 GLU A CA 1
ATOM 1701 C C . GLU A 1 205 ? 27.112 -7.042 -22.278 1.00 81.19 205 GLU A C 1
ATOM 1703 O O . GLU A 1 205 ? 27.374 -5.844 -22.338 1.00 81.19 205 GLU A O 1
ATOM 1708 N N . ILE A 1 206 ? 27.942 -7.907 -21.680 1.00 77.50 206 ILE A N 1
ATOM 1709 C CA . ILE A 1 206 ? 29.190 -7.506 -20.993 1.00 77.50 206 ILE A CA 1
ATOM 1710 C C . ILE A 1 206 ? 30.341 -7.305 -21.977 1.00 77.50 206 ILE A C 1
ATOM 1712 O O . ILE A 1 206 ? 31.215 -6.478 -21.731 1.00 77.50 206 ILE A O 1
ATOM 1716 N N . ASP A 1 207 ? 30.311 -8.030 -23.092 1.00 76.06 207 ASP A N 1
ATOM 1717 C CA . ASP A 1 207 ? 31.281 -7.906 -24.168 1.00 76.06 207 ASP A CA 1
ATOM 1718 C C . ASP A 1 207 ? 30.550 -7.793 -25.505 1.00 76.06 207 ASP A C 1
ATOM 1720 O O . ASP A 1 207 ? 30.415 -8.748 -26.268 1.00 76.06 207 ASP A O 1
ATOM 1724 N N . THR A 1 208 ? 30.024 -6.598 -25.770 1.00 69.00 208 THR A N 1
ATOM 1725 C CA . THR A 1 208 ? 29.372 -6.288 -27.047 1.00 69.00 208 THR A CA 1
ATOM 1726 C C . THR A 1 208 ? 30.357 -6.266 -28.221 1.00 69.00 208 THR A C 1
ATOM 1728 O O . THR A 1 208 ? 29.908 -6.155 -29.359 1.00 69.00 208 THR A O 1
ATOM 1731 N N . CYS A 1 209 ? 31.670 -6.364 -27.959 1.00 71.00 209 CYS A N 1
ATOM 1732 C CA . CYS A 1 209 ? 32.749 -6.245 -28.944 1.00 71.00 209 CYS A CA 1
ATOM 1733 C C . CYS A 1 209 ? 33.565 -7.533 -29.149 1.00 71.00 209 CYS A C 1
ATOM 1735 O O . CYS A 1 209 ? 34.481 -7.529 -29.969 1.00 71.00 209 CYS A O 1
ATOM 1737 N N . GLY A 1 210 ? 33.251 -8.611 -28.425 1.00 65.25 210 GLY A N 1
ATOM 1738 C CA . GLY A 1 210 ? 33.993 -9.872 -28.436 1.00 65.25 210 GLY A CA 1
ATOM 1739 C C . GLY A 1 210 ? 33.714 -10.796 -29.629 1.00 65.25 210 GLY A C 1
ATOM 1740 O O . GLY A 1 210 ? 32.722 -10.664 -30.349 1.00 65.25 210 GLY A O 1
ATOM 1741 N N . ASP A 1 211 ? 34.589 -11.795 -29.788 1.00 58.69 211 ASP A N 1
ATOM 1742 C CA . ASP A 1 211 ? 34.821 -12.632 -30.984 1.00 58.69 211 ASP A CA 1
ATOM 1743 C C . ASP A 1 211 ? 33.683 -13.599 -31.423 1.00 58.69 211 ASP A C 1
ATOM 1745 O O . ASP A 1 211 ? 33.939 -14.560 -32.150 1.00 58.69 211 ASP A O 1
ATOM 1749 N N . GLY A 1 212 ? 32.415 -13.402 -31.028 1.00 62.91 212 GLY A N 1
ATOM 1750 C CA . GLY A 1 212 ? 31.398 -14.455 -31.204 1.00 62.91 212 GLY A CA 1
ATOM 1751 C C . GLY A 1 212 ? 29.908 -14.111 -31.329 1.00 62.91 212 GLY A C 1
ATOM 1752 O O . GLY A 1 212 ? 29.114 -15.046 -31.223 1.00 62.91 212 GLY A O 1
ATOM 1753 N N . GLY A 1 213 ? 29.457 -12.868 -31.569 1.00 52.59 213 GLY A N 1
ATOM 1754 C CA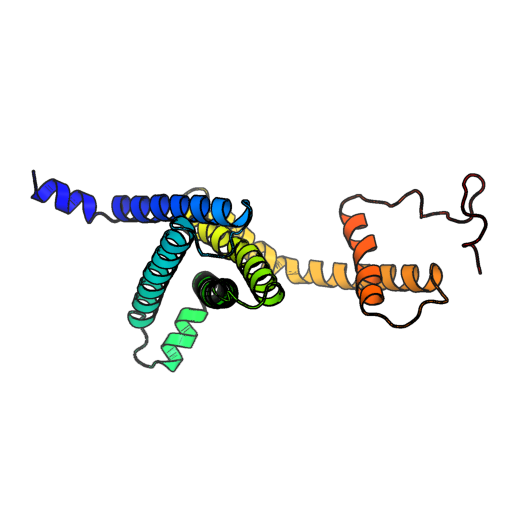 . GLY A 1 213 ? 28.000 -12.646 -31.674 1.00 52.59 213 GLY A CA 1
ATOM 1755 C C . GLY A 1 213 ? 27.460 -11.297 -32.171 1.00 52.59 213 GLY A C 1
ATOM 1756 O O . GLY A 1 213 ? 27.428 -10.321 -31.437 1.00 52.59 213 GLY A O 1
ATOM 1757 N N . LEU A 1 214 ? 26.902 -11.332 -33.390 1.00 52.69 214 LEU A N 1
ATOM 1758 C CA . LEU A 1 214 ? 25.684 -10.681 -33.936 1.00 52.69 214 LEU A CA 1
ATOM 1759 C C . LEU A 1 214 ? 25.401 -9.165 -33.817 1.00 52.69 214 LEU A C 1
ATOM 1761 O O . LEU A 1 214 ? 24.516 -8.711 -34.540 1.00 52.69 214 LEU A O 1
ATOM 1765 N N . SER A 1 215 ? 26.131 -8.362 -33.042 1.00 52.97 215 SER A N 1
ATOM 1766 C CA . SER A 1 215 ? 25.967 -6.893 -33.033 1.00 52.97 215 SER A CA 1
ATOM 1767 C C . SER A 1 215 ? 27.193 -6.179 -33.602 1.00 52.97 215 SER A C 1
ATOM 1769 O O . SER A 1 215 ? 27.888 -5.433 -32.917 1.00 52.97 215 SER A O 1
ATOM 1771 N N . TYR A 1 216 ? 27.439 -6.387 -34.898 1.00 48.06 216 TYR A N 1
ATOM 1772 C CA . TYR A 1 216 ? 28.350 -5.563 -35.702 1.00 48.06 216 TYR A CA 1
ATOM 1773 C C . TYR A 1 216 ? 27.798 -4.127 -35.790 1.00 48.06 216 TYR A C 1
ATOM 1775 O O . TYR A 1 216 ? 27.096 -3.788 -36.740 1.00 48.06 216 TYR A O 1
ATOM 1783 N N . GLY A 1 217 ? 28.057 -3.279 -34.791 1.00 54.06 217 GLY A N 1
ATOM 1784 C CA . GLY A 1 217 ? 27.693 -1.859 -34.887 1.00 54.06 217 GLY A CA 1
ATOM 1785 C C . GLY A 1 217 ? 27.659 -1.042 -33.598 1.00 54.06 217 GLY A C 1
ATOM 1786 O O . GLY A 1 217 ? 27.571 0.175 -33.689 1.00 54.06 217 GLY A O 1
ATOM 1787 N N . SER A 1 218 ? 27.743 -1.657 -32.414 1.00 54.19 218 SER A N 1
ATOM 1788 C CA . SER A 1 218 ? 27.647 -0.933 -31.126 1.00 54.19 218 SER A CA 1
ATOM 1789 C C . SER A 1 218 ? 28.977 -0.820 -30.376 1.00 54.19 218 SER A C 1
ATOM 1791 O O . SER A 1 218 ? 28.992 -0.610 -29.169 1.00 54.19 218 SER A O 1
ATOM 1793 N N . CYS A 1 219 ? 30.093 -0.974 -31.086 1.00 60.16 219 CYS A N 1
ATOM 1794 C CA . CYS A 1 219 ? 31.439 -0.793 -30.550 1.00 60.16 219 CYS A CA 1
ATOM 1795 C C . CYS A 1 219 ? 32.046 0.471 -31.138 1.00 60.16 219 CYS A C 1
ATOM 1797 O O . CYS A 1 219 ? 32.905 0.424 -32.014 1.00 60.16 219 CYS A O 1
ATOM 1799 N N . THR A 1 220 ? 31.539 1.609 -30.688 1.00 53.00 220 THR A N 1
ATOM 1800 C CA . THR A 1 220 ? 32.183 2.907 -30.869 1.00 53.00 220 THR A CA 1
ATOM 1801 C C . THR A 1 220 ? 32.968 3.206 -29.603 1.00 53.00 220 THR A C 1
ATOM 1803 O O . THR A 1 220 ? 32.374 3.428 -28.548 1.00 53.00 220 THR A O 1
ATOM 1806 N N . PHE A 1 221 ? 34.295 3.160 -29.710 1.00 52.25 221 PHE A N 1
ATOM 1807 C CA . PHE A 1 221 ? 35.130 4.053 -28.911 1.00 52.25 221 PHE A CA 1
ATOM 1808 C C . PHE A 1 221 ? 35.045 5.455 -29.511 1.00 52.25 221 PHE A C 1
ATOM 1810 O O . PHE A 1 221 ? 34.994 5.538 -30.762 1.00 52.25 221 PHE A O 1
#

Secondary structure (DSSP, 8-state):
-HHHHHHHHHSHHHHHHHHHHHHHHHHHHHHHHHHS---SSPPHHHHHHHHHHHHHHHHHHHHHHTSS-SSHHHHHHHHTTSHHHHHHHHHHHHHHHHHHHHT-SS-HHHHHHHHHHHHHHHHHHHHHHHHHHHTSTTHHHHHHHHHHHHHHHHHHHHHHHHHHHHHHHHHHHHH-TTPPP-HHHHHHHHHHHHHHHTT---GGGS-TTSTT-S-TT----

InterPro domains:
  IPR005821 Ion transport domain [PF00520] (15-175)
  IPR050927 Transient receptor potential cation channel M [PTHR13800] (2-215)

Foldseek 3Di:
DVVVVVVVCPDPVNVLVVVLVVLVVLLVLLVVCLVDDPDLADDPSNVVNVVVLVVVVVVLVVVLVPDDDPDNVVSVVVQVVDVLNVLSVCLSVLLVCLVVLCNDNPDPVSNVVSSVSSVVSSVSSVVNSLVSVLPDPVSVVVVVVVVVVCVVCVVVVVVVVVVLLVVLVVVLCVQPVPDDDDPVSVVSSNPPSVVVVVPPPVVVPPCLPDDDDDPPPRDDD

pLDDT: mean 90.42, std 9.72, range [48.06, 98.12]

Radius of gyration: 24.98 Å; chains: 1; bounding box: 64×38×65 Å

Sequence (221 aa):
LRRKLYEFYVAPITTFWAWTILFCIFLGCFAYTLLIRTPVRPTWLEWFVFAYVVAFALEHLRKFMMSEPESIAQKVKYFFNIMWNILTTVAIVTYFIGFGLRLDAEHASIRAAGRVILACNSVFWSIKLLDFVSVHPRMGPYITMAGKMIQNMTYIIVLLFVSMMAFGLARQSITYPDESWHWLLLRNVLYKPYFMLYGEVYAGEIDTCGDGGLSYGSCTF